Protein AF-A0A1B8C2M8-F1 (afdb_monomer_lite)

Sequence (275 aa):
MSENQMTPEQINIILQTVPLVQERAYDITTIFYQNMLSAHPELNSIFNTTSQRTEHQARALAGALCAYAANINKLDALGPMLELICHKHASLLIEPKQYSIVGKYLIEAMEQVLGEAFTPNIQAAWTTAYWQLAKIMIEKEASLYRQSEEWTTWRDFRIANTKTESSEITSFYLQPVDGKSLPSFAPGQYISVRMDVPGLGYAQARQYSLSDRPNPGQYRISVKREDGFDVKRPSMEAHPGFVSNSLYDMATVGAAAGAIVQVSHPRGDFFLPSA

pLDDT: mean 87.45, std 12.29, range [34.25, 98.56]

Structure (mmCIF, N/CA/C/O backbone):
data_AF-A0A1B8C2M8-F1
#
_entry.id   AF-A0A1B8C2M8-F1
#
loop_
_atom_site.group_PDB
_atom_site.id
_atom_site.type_symbol
_atom_site.label_atom_id
_atom_site.label_alt_id
_atom_site.label_comp_id
_atom_site.label_asym_id
_atom_site.label_entity_id
_atom_site.label_seq_id
_atom_site.pdbx_PDB_ins_code
_atom_site.Cartn_x
_atom_site.Cartn_y
_atom_site.Cartn_z
_atom_site.occupancy
_atom_site.B_iso_or_equiv
_atom_site.auth_seq_id
_atom_site.auth_comp_id
_atom_site.auth_asym_id
_atom_site.auth_atom_id
_atom_site.pdbx_PDB_model_num
ATOM 1 N N . MET A 1 1 ? -30.368 -5.351 9.337 1.00 34.25 1 MET A N 1
ATOM 2 C CA . MET A 1 1 ? -30.038 -4.108 10.060 1.00 34.25 1 MET A CA 1
ATOM 3 C C . MET A 1 1 ? -28.683 -4.316 10.720 1.00 34.25 1 MET A C 1
ATOM 5 O O . MET A 1 1 ? -28.513 -5.329 11.375 1.00 34.25 1 MET A O 1
ATOM 9 N N . SER 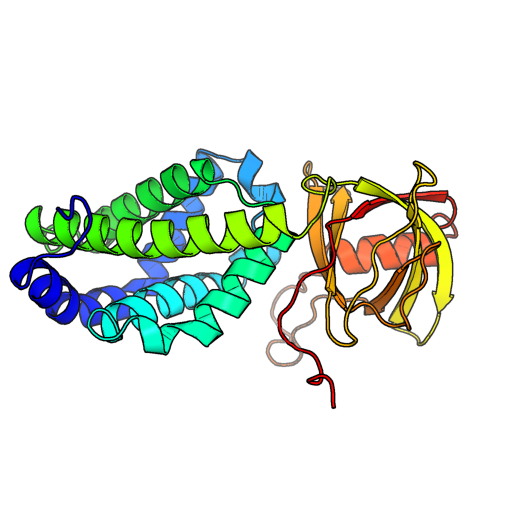A 1 2 ? -27.733 -3.438 10.388 1.00 42.19 2 SER A N 1
ATOM 10 C CA . SER A 1 2 ? -26.425 -3.148 11.010 1.00 42.19 2 SER A CA 1
ATOM 11 C C . SER A 1 2 ? -25.781 -4.149 11.995 1.00 42.19 2 SER A C 1
ATOM 13 O O . SER A 1 2 ? -25.834 -3.937 13.201 1.00 42.19 2 SER A O 1
ATOM 15 N N . GLU A 1 3 ? -25.033 -5.146 11.517 1.00 47.75 3 GLU A N 1
ATOM 16 C CA . GLU A 1 3 ? -24.084 -5.859 12.404 1.00 47.75 3 GLU A CA 1
ATOM 17 C C . GLU A 1 3 ? -22.800 -5.052 12.695 1.00 47.75 3 GLU A C 1
ATOM 19 O O . GLU A 1 3 ? -22.119 -5.327 13.673 1.00 47.75 3 GLU A O 1
ATOM 24 N N . ASN A 1 4 ? -22.499 -4.004 11.911 1.00 57.84 4 ASN A N 1
ATOM 25 C CA . ASN A 1 4 ? -21.221 -3.271 11.986 1.00 57.84 4 ASN A CA 1
ATOM 26 C C . ASN A 1 4 ? -21.367 -1.744 12.137 1.00 57.84 4 ASN A C 1
ATOM 28 O O . ASN A 1 4 ? -20.440 -1.004 11.807 1.00 57.84 4 ASN A O 1
ATOM 32 N N . GLN A 1 5 ? -22.525 -1.241 12.568 1.00 76.31 5 GLN A N 1
ATOM 33 C CA . GLN A 1 5 ? -22.657 0.189 12.859 1.00 76.31 5 GLN A CA 1
ATOM 34 C C . GLN A 1 5 ? -22.324 0.421 14.329 1.00 76.31 5 GLN A C 1
ATOM 36 O O . GLN A 1 5 ? -22.931 -0.199 15.199 1.00 76.31 5 GLN A O 1
ATOM 41 N N . MET A 1 6 ? -21.352 1.293 14.595 1.00 86.75 6 MET A N 1
ATOM 42 C CA . MET A 1 6 ? -20.980 1.630 15.966 1.00 86.75 6 MET A CA 1
ATOM 43 C C . MET A 1 6 ? -22.152 2.277 16.697 1.00 86.75 6 MET A C 1
ATOM 45 O O . MET A 1 6 ? -22.846 3.129 16.135 1.00 86.75 6 MET A O 1
ATOM 49 N N . THR A 1 7 ? -22.359 1.892 17.955 1.00 91.62 7 THR A N 1
ATOM 50 C CA . THR A 1 7 ? -23.371 2.540 18.796 1.00 91.62 7 THR A CA 1
ATOM 51 C C . THR A 1 7 ? -22.912 3.949 19.199 1.00 91.62 7 THR A C 1
ATOM 53 O O . THR A 1 7 ? -21.705 4.222 19.209 1.00 91.62 7 THR A O 1
ATOM 56 N N . PRO A 1 8 ? -23.832 4.863 19.565 1.00 91.00 8 PRO A N 1
ATOM 57 C CA . PRO A 1 8 ? -23.465 6.182 20.087 1.00 91.00 8 PRO A CA 1
ATOM 58 C C . PRO A 1 8 ? -22.496 6.111 21.276 1.00 91.00 8 PRO A C 1
ATOM 60 O O . PRO A 1 8 ? -21.575 6.921 21.381 1.00 91.00 8 PRO A O 1
ATOM 63 N N . GLU A 1 9 ? -22.654 5.108 22.140 1.00 92.88 9 GLU A N 1
ATOM 64 C CA . GLU A 1 9 ? -21.771 4.856 23.278 1.00 92.88 9 GLU A CA 1
ATOM 65 C C . GLU A 1 9 ? -20.367 4.458 22.815 1.00 92.88 9 GLU A C 1
ATOM 67 O O . GLU A 1 9 ? -19.383 5.012 23.303 1.00 92.88 9 GLU A O 1
ATOM 72 N N . GLN A 1 10 ? -20.255 3.546 21.842 1.00 92.56 10 GLN A N 1
ATOM 73 C CA . GLN A 1 10 ? -18.963 3.151 21.276 1.00 92.56 10 GLN A CA 1
ATOM 74 C C . GLN A 1 10 ? -18.269 4.323 20.574 1.00 92.56 10 GLN A C 1
ATOM 76 O O . GLN A 1 10 ? -17.063 4.499 20.729 1.00 92.56 10 GLN A O 1
ATOM 81 N N . ILE A 1 11 ? -19.017 5.150 19.839 1.00 91.25 11 ILE A N 1
ATOM 82 C CA . ILE A 1 11 ? -18.492 6.373 19.220 1.00 91.25 11 ILE A CA 1
ATOM 83 C C . ILE A 1 11 ? -17.931 7.309 20.293 1.00 91.25 11 ILE A C 1
ATOM 85 O O . ILE A 1 11 ? -16.810 7.797 20.153 1.00 91.25 11 ILE A O 1
ATOM 89 N N . ASN A 1 12 ? -18.669 7.531 21.384 1.00 92.44 12 ASN A N 1
ATOM 90 C CA . ASN A 1 12 ? -18.196 8.368 22.482 1.00 92.44 12 ASN A CA 1
ATOM 91 C C . ASN A 1 12 ? -16.924 7.797 23.134 1.00 92.44 12 ASN A C 1
ATOM 93 O O . ASN A 1 12 ? -15.985 8.547 23.392 1.00 92.44 12 ASN A O 1
ATOM 97 N N . ILE A 1 13 ? -16.856 6.475 23.335 1.00 93.88 13 ILE A N 1
ATOM 98 C CA . ILE A 1 13 ? -15.651 5.796 23.835 1.00 93.88 13 ILE A CA 1
ATOM 99 C C . ILE A 1 13 ? -14.454 6.056 22.916 1.00 93.88 13 ILE A C 1
ATOM 101 O O . ILE A 1 13 ? -13.380 6.411 23.404 1.00 93.88 13 ILE A O 1
ATOM 105 N N . ILE A 1 14 ? -14.619 5.918 21.597 1.00 91.88 14 ILE A N 1
ATOM 106 C CA . ILE A 1 14 ? -13.539 6.209 20.648 1.00 91.88 14 ILE A CA 1
ATOM 107 C C . ILE A 1 14 ? -13.092 7.663 20.790 1.00 91.88 14 ILE A C 1
ATOM 109 O O . ILE A 1 14 ? -11.917 7.914 21.037 1.00 91.88 14 ILE A O 1
ATOM 113 N N . LEU A 1 15 ? -14.018 8.621 20.717 1.00 89.94 15 LEU A N 1
ATOM 114 C CA . LEU A 1 15 ? -13.688 10.048 20.794 1.00 89.94 15 LEU A CA 1
ATOM 115 C C . LEU A 1 15 ? -12.935 10.415 22.085 1.00 89.94 15 LEU A C 1
ATOM 117 O O . LEU A 1 15 ? -12.012 11.225 22.041 1.00 89.94 15 LEU A O 1
ATOM 121 N N . GLN A 1 16 ? -13.286 9.796 23.215 1.00 91.62 16 GLN A N 1
ATOM 122 C CA . GLN A 1 16 ? -12.616 10.017 24.500 1.00 91.62 16 GLN A CA 1
ATOM 123 C C . GLN A 1 16 ? -11.242 9.339 24.605 1.00 91.62 16 GLN A C 1
ATOM 125 O O . GLN A 1 16 ? -10.388 9.810 25.353 1.00 91.62 16 GLN A O 1
ATOM 130 N N . THR A 1 17 ? -11.009 8.248 23.871 1.00 91.44 17 THR A N 1
ATOM 131 C CA . THR A 1 17 ? -9.775 7.448 23.977 1.00 91.44 17 THR A CA 1
ATOM 132 C C . THR A 1 17 ? -8.754 7.730 22.875 1.00 91.44 17 THR A C 1
ATOM 134 O O . THR A 1 17 ? -7.581 7.403 23.045 1.00 91.44 17 THR A O 1
ATOM 137 N N . VAL A 1 18 ? -9.144 8.398 21.784 1.00 88.38 18 VAL A N 1
ATOM 138 C CA . VAL A 1 18 ? -8.229 8.818 20.704 1.00 88.38 18 VAL A CA 1
ATOM 139 C C . VAL A 1 18 ? -7.009 9.594 21.204 1.00 88.38 18 VAL A C 1
ATOM 141 O O . VAL A 1 18 ? -5.913 9.226 20.786 1.00 88.38 18 VAL A O 1
ATOM 144 N N . PRO A 1 19 ? -7.125 10.606 22.090 1.00 88.25 19 PRO A N 1
ATOM 145 C CA . PRO A 1 19 ? -5.952 11.353 22.548 1.00 88.25 19 PRO A CA 1
ATOM 146 C C . PRO A 1 19 ? -4.915 10.466 23.248 1.00 88.25 19 PRO A C 1
ATOM 148 O O . PRO A 1 19 ? -3.720 10.593 22.995 1.00 88.25 19 PRO A O 1
ATOM 151 N N . LEU A 1 20 ? -5.373 9.509 24.062 1.00 89.06 20 LEU A N 1
ATOM 152 C CA . LEU A 1 20 ? -4.500 8.548 24.738 1.00 89.06 20 LEU A CA 1
ATOM 153 C C . LEU A 1 20 ? -3.809 7.613 23.731 1.00 89.06 20 LEU A C 1
ATOM 155 O O . LEU A 1 20 ? -2.609 7.362 23.827 1.00 89.06 20 LEU A O 1
ATOM 159 N N . VAL A 1 21 ? -4.549 7.117 22.734 1.00 87.56 21 VAL A N 1
ATOM 160 C CA . VAL A 1 21 ? -3.985 6.275 21.665 1.00 87.56 21 VAL A CA 1
ATOM 161 C C . VAL A 1 21 ? -2.985 7.058 20.810 1.00 87.56 21 VAL A C 1
ATOM 163 O O . VAL A 1 21 ? -1.954 6.512 20.429 1.00 87.56 21 VAL A O 1
ATOM 166 N N . GLN A 1 22 ? -3.246 8.341 20.545 1.00 84.81 22 GLN A N 1
ATOM 167 C CA . GLN A 1 22 ? -2.330 9.243 19.840 1.00 84.81 22 GLN A CA 1
ATOM 168 C C . GLN A 1 22 ? -1.022 9.441 20.601 1.00 84.81 22 GLN A C 1
ATOM 170 O O . GLN A 1 22 ? 0.048 9.344 20.004 1.00 84.81 22 GLN A O 1
ATOM 175 N N . GLU A 1 23 ? -1.099 9.689 21.909 1.00 87.62 23 GLU A N 1
ATOM 176 C CA . GLU A 1 23 ? 0.074 9.872 22.766 1.00 87.62 23 GLU A CA 1
ATOM 177 C C . GLU A 1 23 ? 0.963 8.620 22.786 1.00 87.62 23 GLU A C 1
ATOM 179 O O . GLU A 1 23 ? 2.189 8.715 22.771 1.00 87.62 23 GLU A O 1
ATOM 184 N N . ARG A 1 24 ? 0.348 7.432 22.747 1.00 89.31 24 ARG A N 1
ATOM 185 C CA . ARG A 1 24 ? 1.039 6.133 22.812 1.00 89.31 24 ARG A CA 1
ATOM 186 C C . ARG A 1 24 ? 1.234 5.455 21.453 1.00 89.31 24 ARG A C 1
ATOM 188 O O . ARG A 1 24 ? 1.683 4.313 21.384 1.00 89.31 24 ARG A O 1
ATOM 195 N N . ALA A 1 25 ? 0.939 6.158 20.363 1.00 83.12 25 ALA A N 1
ATOM 196 C CA . ALA A 1 25 ? 0.943 5.637 18.998 1.00 83.12 25 ALA A CA 1
ATOM 197 C C . ALA A 1 25 ? 2.255 4.949 18.595 1.00 83.12 25 ALA A C 1
ATOM 199 O O . ALA A 1 25 ? 2.247 3.913 17.925 1.00 83.12 25 ALA A O 1
ATOM 200 N N . TYR A 1 26 ? 3.387 5.536 18.985 1.00 83.19 26 TYR A N 1
ATOM 201 C CA . TYR A 1 26 ? 4.708 5.003 18.664 1.00 83.19 26 TYR A CA 1
ATOM 202 C C . TYR A 1 26 ? 4.949 3.641 19.329 1.00 83.19 26 TYR A C 1
ATOM 204 O O . TYR A 1 26 ? 5.341 2.689 18.654 1.00 83.19 26 TYR A O 1
ATOM 212 N N . ASP A 1 27 ? 4.638 3.521 20.620 1.00 88.75 27 ASP A N 1
ATOM 213 C CA . ASP A 1 27 ? 4.792 2.271 21.371 1.00 88.75 27 ASP A CA 1
ATOM 214 C C . ASP A 1 27 ? 3.871 1.181 20.806 1.00 88.75 27 ASP A C 1
ATOM 216 O O . ASP A 1 27 ? 4.317 0.063 20.539 1.00 88.75 27 ASP A O 1
ATOM 220 N N . ILE A 1 28 ? 2.603 1.532 20.543 1.00 89.69 28 ILE A N 1
ATOM 221 C CA . ILE A 1 28 ? 1.596 0.617 19.978 1.00 89.69 28 ILE A CA 1
ATOM 222 C C . ILE A 1 28 ? 2.082 0.066 18.644 1.00 89.69 28 ILE A C 1
ATOM 224 O O . ILE A 1 28 ? 2.089 -1.142 18.428 1.00 89.69 28 ILE A O 1
ATOM 228 N N . THR A 1 29 ? 2.506 0.945 17.736 1.00 85.75 29 THR A N 1
ATOM 229 C CA . THR A 1 29 ? 2.918 0.523 16.394 1.00 85.75 29 THR A CA 1
ATOM 230 C C . THR A 1 29 ? 4.231 -0.257 16.402 1.00 85.75 29 THR A C 1
ATOM 232 O O . THR A 1 29 ? 4.383 -1.177 15.601 1.00 85.75 29 THR A O 1
ATOM 235 N N . THR A 1 30 ? 5.139 0.038 17.335 1.00 86.31 30 THR A N 1
ATOM 236 C CA . THR A 1 30 ? 6.375 -0.731 17.532 1.00 86.31 30 THR A CA 1
ATOM 237 C C . THR A 1 30 ? 6.066 -2.173 17.939 1.00 86.31 30 THR A C 1
ATOM 239 O O . THR A 1 30 ? 6.501 -3.108 17.264 1.00 86.31 30 THR A O 1
ATOM 242 N N . ILE A 1 31 ? 5.255 -2.358 18.986 1.00 91.25 31 ILE A N 1
ATOM 243 C CA . ILE A 1 31 ? 4.848 -3.686 19.473 1.00 91.25 31 ILE A CA 1
ATOM 244 C C . ILE A 1 31 ? 4.024 -4.429 18.416 1.00 91.25 31 ILE A C 1
ATOM 246 O O . ILE A 1 31 ? 4.254 -5.613 18.173 1.00 91.25 31 ILE A O 1
ATOM 250 N N . PHE A 1 32 ? 3.114 -3.727 17.735 1.00 91.44 32 PHE A N 1
ATOM 251 C CA . PHE A 1 32 ? 2.322 -4.267 16.631 1.00 91.44 32 PHE A CA 1
ATOM 252 C C . PHE A 1 32 ? 3.203 -4.897 15.545 1.00 91.44 32 PHE A C 1
ATOM 254 O O . PHE A 1 32 ? 3.024 -6.074 15.227 1.00 91.44 32 PHE A O 1
ATOM 261 N N . TYR A 1 33 ? 4.165 -4.149 14.988 1.00 87.25 33 TYR A N 1
ATOM 262 C CA . TYR A 1 33 ? 5.028 -4.672 13.924 1.00 87.25 33 TYR A CA 1
ATOM 263 C C . TYR A 1 33 ? 5.914 -5.809 14.424 1.00 87.25 33 TYR A C 1
ATOM 265 O O . TYR A 1 33 ? 6.033 -6.822 13.733 1.00 87.25 33 T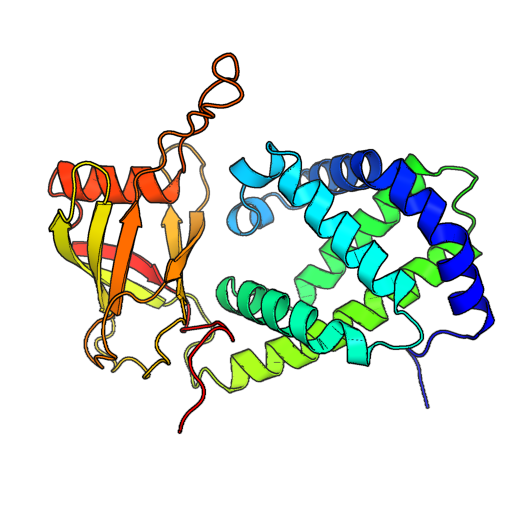YR A O 1
ATOM 273 N N . GLN A 1 34 ? 6.496 -5.667 15.619 1.00 89.12 34 GLN A N 1
ATOM 274 C CA . GLN A 1 34 ? 7.340 -6.699 16.212 1.00 89.12 34 GLN A CA 1
ATOM 275 C C . GLN A 1 34 ? 6.578 -8.020 16.353 1.00 89.12 34 GLN A C 1
ATOM 277 O O . GLN A 1 34 ? 7.048 -9.050 15.872 1.00 89.12 34 GLN A O 1
ATOM 282 N N . ASN A 1 35 ? 5.393 -8.004 16.962 1.00 93.75 35 ASN A N 1
ATOM 283 C CA . ASN A 1 35 ? 4.626 -9.221 17.214 1.00 93.75 35 ASN A CA 1
ATOM 284 C C . ASN A 1 35 ? 4.067 -9.812 15.915 1.00 93.75 35 ASN A C 1
ATOM 286 O O . ASN A 1 35 ? 4.194 -11.015 15.682 1.00 93.75 35 ASN A O 1
ATOM 290 N N . MET A 1 36 ? 3.505 -8.966 15.043 1.00 93.81 36 MET A N 1
ATOM 291 C CA . MET A 1 36 ? 2.903 -9.408 13.787 1.00 93.81 36 MET A CA 1
ATOM 292 C C . MET A 1 36 ? 3.936 -10.057 12.869 1.00 93.81 36 MET A C 1
ATOM 294 O O . MET A 1 36 ? 3.698 -11.153 12.383 1.00 93.81 36 MET A O 1
ATOM 298 N N . LEU A 1 37 ? 5.086 -9.422 12.634 1.00 90.12 37 LEU A N 1
ATOM 299 C CA . LEU A 1 37 ? 6.091 -9.936 11.694 1.00 90.12 37 LEU A CA 1
ATOM 300 C C . LEU A 1 37 ? 6.895 -11.105 12.263 1.00 90.12 37 LEU A C 1
ATOM 302 O O . LEU A 1 37 ? 7.411 -11.912 11.494 1.00 90.12 37 LEU A O 1
ATOM 306 N N . SER A 1 38 ? 6.976 -11.219 13.592 1.00 91.88 38 SER A N 1
ATOM 307 C CA . SER A 1 38 ? 7.551 -12.403 14.241 1.00 91.88 38 SER A CA 1
ATOM 308 C C . SER A 1 38 ? 6.643 -13.623 14.083 1.00 91.88 38 SER A C 1
ATOM 310 O O . SER A 1 38 ? 7.132 -14.728 13.869 1.00 91.88 38 SER A O 1
ATOM 312 N N . ALA A 1 39 ? 5.324 -13.429 14.171 1.00 95.44 39 ALA A N 1
ATOM 313 C CA . ALA A 1 39 ? 4.346 -14.502 13.999 1.00 95.44 39 ALA A CA 1
ATOM 314 C C . ALA A 1 39 ? 4.019 -14.807 12.527 1.00 95.44 39 ALA A C 1
ATOM 316 O O . ALA A 1 39 ? 3.705 -15.948 12.197 1.00 95.44 39 ALA A O 1
ATOM 317 N N . HIS A 1 40 ? 4.103 -13.796 11.662 1.00 93.25 40 HIS A N 1
ATOM 318 C CA . HIS A 1 40 ? 3.783 -13.849 10.236 1.00 93.25 40 HIS A CA 1
ATOM 319 C C . HIS A 1 40 ? 4.953 -13.327 9.385 1.00 93.25 40 HIS A C 1
ATOM 321 O O . HIS A 1 40 ? 4.855 -12.258 8.763 1.00 93.25 40 HIS A O 1
ATOM 327 N N . PRO A 1 41 ? 6.091 -14.046 9.352 1.00 89.62 41 PRO A N 1
ATOM 328 C CA . PRO A 1 41 ? 7.278 -13.612 8.622 1.00 89.62 41 PRO A CA 1
ATOM 329 C C . PRO A 1 41 ? 7.047 -13.481 7.110 1.00 89.62 41 PRO A C 1
ATOM 331 O O . PRO A 1 41 ? 7.760 -12.721 6.452 1.00 89.62 41 PRO A O 1
ATOM 334 N N . GLU A 1 42 ? 6.036 -14.146 6.546 1.00 88.81 42 GLU A N 1
ATOM 335 C CA . GLU A 1 42 ? 5.624 -14.007 5.146 1.00 88.81 42 GLU A CA 1
ATOM 336 C C . GLU A 1 42 ? 5.219 -12.568 4.779 1.00 88.81 42 GLU A C 1
ATOM 338 O O . GLU A 1 42 ? 5.403 -12.132 3.636 1.00 88.81 42 GLU A O 1
ATOM 343 N N . LEU A 1 43 ? 4.731 -11.793 5.756 1.00 89.25 43 LEU A N 1
ATOM 344 C CA . LEU A 1 43 ? 4.312 -10.407 5.561 1.00 89.25 43 LEU A CA 1
ATOM 345 C C . LEU A 1 43 ? 5.496 -9.448 5.365 1.00 89.25 43 LEU A C 1
ATOM 347 O O . LEU A 1 43 ? 5.292 -8.342 4.862 1.00 89.25 43 LEU A O 1
ATOM 351 N N . ASN A 1 44 ? 6.738 -9.867 5.646 1.00 84.56 44 ASN A N 1
ATOM 352 C CA . ASN A 1 44 ? 7.935 -9.079 5.313 1.00 84.56 44 ASN A CA 1
ATOM 353 C C . ASN A 1 44 ? 8.049 -8.787 3.812 1.00 84.56 44 ASN A C 1
ATOM 355 O O . ASN A 1 44 ? 8.673 -7.805 3.422 1.00 84.56 44 ASN A O 1
ATOM 359 N N . SER A 1 45 ? 7.420 -9.602 2.960 1.00 84.69 45 SER A N 1
ATOM 360 C CA . SER A 1 45 ? 7.386 -9.361 1.514 1.00 84.69 45 SER A CA 1
ATOM 361 C C . SER A 1 45 ? 6.448 -8.223 1.084 1.00 84.69 45 SER A C 1
ATOM 363 O O . SER A 1 45 ? 6.579 -7.689 -0.019 1.00 84.69 45 SER A O 1
ATOM 365 N N . ILE A 1 46 ? 5.522 -7.834 1.964 1.00 84.19 46 ILE A N 1
ATOM 366 C CA . ILE A 1 46 ? 4.510 -6.795 1.741 1.00 84.19 46 ILE A CA 1
ATOM 367 C C . ILE A 1 46 ? 4.901 -5.516 2.479 1.00 84.19 46 ILE A C 1
ATOM 369 O O . ILE A 1 46 ? 4.862 -4.421 1.913 1.00 84.19 46 ILE A O 1
ATOM 373 N N . PHE A 1 47 ? 5.301 -5.645 3.745 1.00 79.00 47 PHE A N 1
ATOM 374 C CA . PHE A 1 47 ? 5.754 -4.515 4.539 1.00 79.00 47 PHE A CA 1
ATOM 375 C C . PHE A 1 47 ? 7.210 -4.184 4.210 1.00 79.00 47 PHE A C 1
ATOM 377 O O . PHE A 1 47 ? 8.100 -5.022 4.289 1.00 79.00 47 PHE A O 1
ATOM 384 N N . ASN A 1 48 ? 7.467 -2.924 3.868 1.00 69.56 48 ASN A N 1
ATOM 385 C CA . ASN A 1 48 ? 8.813 -2.451 3.577 1.00 69.56 48 ASN A CA 1
ATOM 386 C C . ASN A 1 48 ? 9.665 -2.416 4.861 1.00 69.56 48 ASN A C 1
ATOM 388 O O . ASN A 1 48 ? 9.443 -1.576 5.732 1.00 69.56 48 ASN A O 1
ATOM 392 N N . THR A 1 49 ? 10.685 -3.269 4.944 1.00 62.81 49 THR A N 1
ATOM 393 C CA . THR A 1 49 ? 11.610 -3.339 6.088 1.00 62.81 49 THR A CA 1
ATOM 394 C C . THR A 1 49 ? 12.426 -2.065 6.308 1.00 62.81 49 THR A C 1
ATOM 396 O O . THR A 1 49 ? 12.707 -1.710 7.451 1.00 62.81 49 THR A O 1
ATOM 399 N N . THR A 1 50 ? 12.745 -1.306 5.256 1.00 56.91 50 THR A N 1
ATOM 400 C CA . THR A 1 50 ? 13.379 0.018 5.383 1.00 56.91 50 THR A CA 1
ATOM 401 C C . THR A 1 50 ? 12.420 1.022 6.030 1.00 56.91 50 THR A C 1
ATOM 403 O O . THR A 1 50 ? 12.822 1.808 6.884 1.00 56.91 50 THR A O 1
ATOM 406 N N . SER A 1 51 ? 11.131 0.963 5.674 1.00 53.47 51 SER A N 1
ATOM 407 C CA . SER A 1 51 ? 10.103 1.857 6.221 1.00 53.47 51 SER A CA 1
ATOM 408 C C . SER A 1 51 ? 9.710 1.540 7.662 1.00 53.47 51 SER A C 1
ATOM 410 O O . SER A 1 51 ? 9.236 2.443 8.339 1.00 53.47 51 SER A O 1
ATOM 412 N N . GLN A 1 52 ? 9.921 0.311 8.139 1.00 52.47 52 GLN A N 1
ATOM 413 C CA . GLN A 1 52 ? 9.719 -0.062 9.546 1.00 52.47 52 GLN A CA 1
ATOM 414 C C . GLN A 1 52 ? 10.803 0.518 10.462 1.00 52.47 52 GLN A C 1
ATOM 416 O O . GLN A 1 52 ? 10.527 0.862 11.605 1.00 52.47 52 GLN A O 1
ATOM 421 N N . ARG A 1 53 ? 12.037 0.645 9.955 1.00 53.44 53 ARG A N 1
ATOM 422 C CA . ARG A 1 53 ? 13.175 1.205 10.708 1.00 53.44 53 ARG A CA 1
ATOM 423 C C . ARG A 1 53 ? 13.165 2.731 10.711 1.00 53.44 53 ARG A C 1
ATOM 425 O O . ARG A 1 53 ? 13.687 3.353 11.628 1.00 53.44 53 ARG A O 1
ATOM 432 N N . THR A 1 54 ? 12.533 3.343 9.712 1.00 53.19 54 THR A N 1
ATOM 433 C CA . THR A 1 54 ? 12.176 4.760 9.762 1.00 53.19 54 THR A CA 1
ATOM 434 C C . THR A 1 54 ? 10.867 4.933 10.530 1.00 53.19 54 THR A C 1
ATOM 436 O O . THR A 1 54 ? 9.856 4.352 10.160 1.00 53.19 54 THR A O 1
ATOM 439 N N . GLU A 1 55 ? 10.821 5.816 11.524 1.00 56.53 55 GLU A N 1
ATOM 440 C CA . GLU A 1 55 ? 9.615 6.160 12.314 1.00 56.53 55 GLU A CA 1
ATOM 441 C C . GLU A 1 55 ? 8.372 6.554 11.472 1.00 56.53 55 GLU A C 1
ATOM 443 O O . GLU A 1 55 ? 7.264 6.699 11.986 1.00 56.53 55 GLU A O 1
ATOM 448 N N . HIS A 1 56 ? 8.544 6.750 10.163 1.00 59.41 56 HIS A N 1
ATOM 449 C CA . HIS A 1 56 ? 7.540 7.196 9.210 1.00 59.41 56 HIS A CA 1
ATOM 450 C C . HIS A 1 56 ? 6.348 6.235 9.059 1.00 59.41 56 HIS A C 1
ATOM 452 O O . HIS A 1 56 ? 5.212 6.698 8.969 1.00 59.41 56 HIS A O 1
ATOM 458 N N . GLN A 1 57 ? 6.553 4.911 9.022 1.00 60.47 57 GLN A N 1
ATOM 459 C CA . GLN A 1 57 ? 5.437 3.973 8.812 1.00 60.47 57 GLN A CA 1
ATOM 460 C C . GLN A 1 57 ? 4.610 3.741 10.084 1.00 60.47 57 GLN A C 1
ATOM 462 O O . GLN A 1 57 ? 3.382 3.685 10.012 1.00 60.47 57 GLN A O 1
ATOM 467 N N . ALA A 1 58 ? 5.276 3.677 11.239 1.00 62.09 58 ALA A N 1
ATOM 468 C CA . ALA A 1 58 ? 4.644 3.704 12.557 1.00 62.09 58 ALA A CA 1
ATOM 469 C C . ALA A 1 58 ? 3.729 4.935 12.700 1.00 62.09 58 ALA A C 1
ATOM 471 O O . ALA A 1 58 ? 2.537 4.813 12.985 1.00 62.09 58 ALA A O 1
ATOM 472 N N . ARG A 1 59 ? 4.245 6.123 12.357 1.00 64.31 59 ARG A N 1
ATOM 473 C CA . ARG A 1 59 ? 3.456 7.364 12.348 1.00 64.31 59 ARG A CA 1
ATOM 474 C C . ARG A 1 59 ? 2.318 7.357 11.330 1.00 64.31 59 ARG A C 1
ATOM 476 O O . ARG A 1 59 ? 1.262 7.901 11.628 1.00 64.31 59 ARG A O 1
ATOM 483 N N . ALA A 1 60 ? 2.494 6.747 10.157 1.00 67.56 60 ALA A N 1
ATOM 484 C CA . ALA A 1 60 ? 1.450 6.692 9.134 1.00 67.56 60 ALA A CA 1
ATOM 485 C C . ALA A 1 60 ? 0.249 5.830 9.559 1.00 67.56 60 ALA A C 1
ATOM 487 O O . ALA A 1 60 ? -0.890 6.261 9.395 1.00 67.56 60 ALA A O 1
ATOM 488 N N . LEU A 1 61 ? 0.489 4.644 10.136 1.00 69.06 61 LEU A N 1
ATOM 489 C CA . LEU A 1 61 ? -0.589 3.778 10.631 1.00 69.06 61 LEU A CA 1
ATOM 490 C C . LEU A 1 61 ? -1.338 4.439 11.793 1.00 69.06 61 LEU A C 1
ATOM 492 O O . LEU A 1 61 ? -2.565 4.513 11.773 1.00 69.06 61 LEU A O 1
ATOM 496 N N . ALA A 1 62 ? -0.600 4.975 12.769 1.00 66.00 62 ALA A N 1
ATOM 497 C CA . ALA A 1 62 ? -1.198 5.716 13.870 1.00 66.00 62 ALA A CA 1
ATOM 498 C C . ALA A 1 62 ? -1.984 6.936 13.374 1.00 66.00 62 ALA A C 1
ATOM 500 O O . ALA A 1 62 ? -3.128 7.135 13.771 1.00 66.00 62 ALA A O 1
ATOM 501 N N . GLY A 1 63 ? -1.410 7.711 12.452 1.00 70.75 63 GLY A N 1
ATOM 502 C CA . GLY A 1 63 ? -2.063 8.858 11.830 1.00 70.75 63 GLY A CA 1
ATOM 503 C C . GLY A 1 63 ? -3.368 8.481 11.131 1.00 70.75 63 GLY A C 1
ATOM 504 O O . GLY A 1 63 ? -4.362 9.171 11.324 1.00 70.75 63 GLY A O 1
ATOM 505 N N . ALA A 1 64 ? -3.402 7.367 10.394 1.00 74.00 64 ALA A N 1
ATOM 506 C CA . ALA A 1 64 ? -4.609 6.881 9.727 1.00 74.00 64 ALA A CA 1
ATOM 507 C C . ALA A 1 64 ? -5.697 6.445 10.723 1.00 74.00 64 ALA A C 1
ATOM 509 O O . ALA A 1 64 ? -6.853 6.837 10.568 1.00 74.00 64 ALA A O 1
ATOM 510 N N . LEU A 1 65 ? -5.335 5.696 11.773 1.00 70.38 65 LEU A N 1
ATOM 511 C CA . LEU A 1 65 ? -6.271 5.296 12.834 1.00 70.38 65 LEU A CA 1
ATOM 512 C C . LEU A 1 65 ? -6.845 6.512 13.563 1.00 70.38 65 LEU A C 1
ATOM 514 O O . LEU A 1 65 ? -8.043 6.578 13.827 1.00 70.38 65 LEU A O 1
ATOM 518 N N . CYS A 1 66 ? -6.005 7.505 13.840 1.00 71.00 66 CYS A N 1
ATOM 519 C CA . CYS A 1 66 ? -6.422 8.719 14.526 1.00 71.00 66 CYS A CA 1
ATOM 520 C C . CYS A 1 66 ? -7.260 9.631 13.629 1.00 71.00 66 CYS A C 1
ATOM 522 O O . CYS A 1 66 ? -8.250 10.191 14.090 1.00 71.00 66 CYS A O 1
ATOM 524 N N . ALA A 1 67 ? -6.911 9.753 12.345 1.00 77.06 67 ALA A N 1
ATOM 525 C CA . ALA A 1 67 ? -7.709 10.480 11.364 1.00 77.06 67 ALA A CA 1
ATOM 526 C C . ALA A 1 67 ? -9.084 9.830 11.187 1.00 77.06 67 ALA A C 1
ATOM 528 O O . ALA A 1 67 ? -10.091 10.536 11.168 1.00 77.06 67 ALA A O 1
ATOM 529 N N . TYR A 1 68 ? -9.139 8.496 11.122 1.00 77.75 68 TYR A N 1
ATOM 530 C CA . TYR A 1 68 ? -10.394 7.754 11.100 1.00 77.75 68 TYR A CA 1
ATOM 531 C C . TYR A 1 68 ? -11.230 8.045 12.344 1.00 77.75 68 TYR A C 1
ATOM 533 O O . TYR A 1 68 ? -12.377 8.473 12.243 1.00 77.75 68 TYR A O 1
ATOM 541 N N . ALA A 1 69 ? -10.634 7.880 13.520 1.00 74.62 69 ALA A N 1
ATOM 542 C CA . ALA A 1 69 ? -11.334 8.028 14.781 1.00 74.62 69 ALA A CA 1
ATOM 543 C C . ALA A 1 69 ? -11.813 9.474 15.032 1.00 74.62 69 ALA A C 1
ATOM 545 O O . ALA A 1 69 ? -12.924 9.679 15.517 1.00 74.62 69 ALA A O 1
ATOM 546 N N . ALA A 1 70 ? -11.045 10.483 14.607 1.00 73.19 70 ALA A N 1
ATOM 547 C CA . ALA A 1 70 ? -11.458 11.888 14.638 1.00 73.19 70 ALA A CA 1
ATOM 548 C C . ALA A 1 70 ? -12.621 12.202 13.673 1.00 73.19 70 ALA A C 1
ATOM 550 O O . ALA A 1 70 ? -13.370 13.152 13.898 1.00 73.19 70 ALA A O 1
ATOM 551 N N . ASN A 1 71 ? -12.796 11.403 12.616 1.00 81.88 71 ASN A N 1
ATOM 552 C CA . ASN A 1 71 ? -13.849 11.562 11.611 1.00 81.88 71 ASN A CA 1
ATOM 553 C C . ASN A 1 71 ? -14.906 10.452 11.677 1.00 81.88 71 ASN A C 1
ATOM 555 O O . ASN A 1 71 ? -15.658 10.269 10.723 1.00 81.88 71 ASN A O 1
ATOM 559 N N . ILE A 1 72 ? -15.021 9.734 12.798 1.00 79.62 72 ILE A N 1
ATOM 560 C CA . ILE A 1 72 ? -15.906 8.564 12.922 1.00 79.62 72 ILE A CA 1
ATOM 561 C C . ILE A 1 72 ? -17.392 8.885 12.674 1.00 79.62 72 ILE A C 1
ATOM 563 O O . ILE A 1 72 ? -18.156 8.030 12.240 1.00 79.62 72 ILE A O 1
ATOM 567 N N . ASN A 1 73 ? -17.785 10.148 12.876 1.00 77.88 73 ASN A N 1
ATOM 568 C CA . ASN A 1 73 ? -19.128 10.669 12.592 1.00 77.88 73 ASN A CA 1
ATOM 569 C C . ASN A 1 73 ? -19.305 11.211 11.160 1.00 77.88 73 ASN A C 1
ATOM 571 O O . ASN A 1 73 ? -20.407 11.606 10.786 1.00 77.88 73 ASN A O 1
ATOM 575 N N . LYS A 1 74 ? -18.225 11.307 10.377 1.00 80.62 74 LYS A N 1
ATOM 576 C CA . LYS A 1 74 ? -18.178 11.904 9.032 1.00 80.62 74 LYS A CA 1
ATOM 577 C C . LYS A 1 74 ? -17.210 11.128 8.137 1.00 80.62 74 LYS A C 1
ATOM 579 O O . LYS A 1 74 ? -16.236 11.683 7.632 1.00 80.62 74 LYS A O 1
ATOM 584 N N . LEU A 1 75 ? -17.484 9.839 7.941 1.00 76.00 75 LEU A N 1
ATOM 585 C CA . LEU A 1 75 ? -16.606 8.955 7.167 1.00 76.00 75 LEU A CA 1
ATOM 586 C C . LEU A 1 75 ? -16.403 9.420 5.717 1.00 76.00 75 LEU A C 1
ATOM 588 O O . LEU A 1 75 ? -15.329 9.198 5.165 1.00 76.00 75 LEU A O 1
ATOM 592 N N . ASP A 1 76 ? -17.361 10.148 5.137 1.00 76.56 76 ASP A N 1
ATOM 593 C CA . ASP A 1 76 ? -17.237 10.736 3.794 1.00 76.56 76 ASP A CA 1
ATOM 594 C C . ASP A 1 76 ? -16.023 11.673 3.663 1.00 76.56 76 ASP A C 1
ATOM 596 O O . ASP A 1 76 ? -15.406 11.755 2.601 1.00 76.56 76 ASP A O 1
ATOM 600 N N . ALA A 1 77 ? -15.617 12.337 4.754 1.00 80.62 77 ALA A N 1
ATOM 601 C CA . ALA A 1 77 ? -14.444 13.213 4.769 1.00 80.62 77 ALA A CA 1
ATOM 602 C C . ALA A 1 77 ? -13.122 12.449 4.572 1.00 80.62 77 ALA A C 1
ATOM 604 O O . ALA A 1 77 ? -12.110 13.046 4.208 1.00 80.62 77 ALA A O 1
ATOM 605 N N . LEU A 1 78 ? -13.122 11.130 4.787 1.00 79.31 78 LEU A N 1
ATOM 606 C CA . LEU A 1 78 ? -11.954 10.272 4.601 1.00 79.31 78 LEU A CA 1
ATOM 607 C C . LEU A 1 78 ? -11.786 9.805 3.153 1.00 79.31 78 LEU A C 1
ATOM 609 O O . LEU A 1 78 ? -10.759 9.204 2.847 1.00 79.31 78 LEU A O 1
ATOM 613 N N . GLY A 1 79 ? -12.748 10.088 2.266 1.00 84.44 79 GLY A N 1
ATOM 614 C CA . GLY A 1 79 ? -12.776 9.600 0.884 1.00 84.44 79 GLY A CA 1
ATOM 615 C C . GLY A 1 79 ? -11.426 9.688 0.159 1.00 84.44 79 GLY A C 1
ATOM 616 O O . GLY A 1 79 ? -10.906 8.645 -0.229 1.00 84.44 79 GLY A O 1
ATOM 617 N N . PRO A 1 80 ? -10.794 10.875 0.046 1.00 86.19 80 PRO A N 1
ATOM 618 C CA . PRO A 1 80 ? -9.506 11.016 -0.642 1.00 86.19 80 PRO A CA 1
ATOM 619 C C . PRO A 1 80 ? -8.361 10.216 -0.002 1.00 86.19 80 PRO A C 1
ATOM 621 O O . PRO A 1 80 ? -7.523 9.649 -0.697 1.00 86.19 80 PRO A O 1
ATOM 624 N N . MET A 1 81 ? -8.324 10.135 1.332 1.00 84.50 81 MET A N 1
ATOM 625 C CA . MET A 1 81 ? -7.313 9.347 2.043 1.00 84.50 81 MET A CA 1
ATOM 626 C C . MET A 1 81 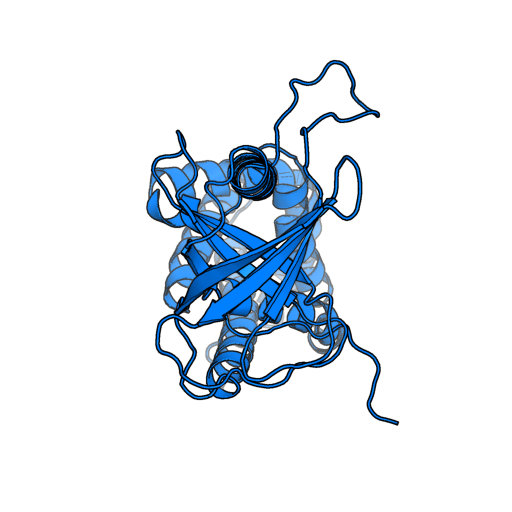? -7.513 7.849 1.788 1.00 84.50 81 MET A C 1
ATOM 628 O O . MET A 1 81 ? -6.549 7.130 1.529 1.00 84.50 81 MET A O 1
ATOM 632 N N . LEU A 1 82 ? -8.760 7.377 1.862 1.00 87.81 82 LEU A N 1
ATOM 633 C CA . LEU A 1 82 ? -9.098 5.979 1.611 1.00 87.81 82 LEU A CA 1
ATOM 634 C C . LEU A 1 82 ? -8.813 5.593 0.164 1.00 87.81 82 LEU A C 1
ATOM 636 O O . LEU A 1 82 ? -8.301 4.501 -0.060 1.00 87.81 82 LEU A O 1
ATOM 640 N N . GLU A 1 83 ? -9.076 6.484 -0.793 1.00 91.00 83 GLU A N 1
ATOM 641 C CA . GLU A 1 83 ? -8.747 6.276 -2.202 1.00 91.00 83 GLU A CA 1
ATOM 642 C C . GLU A 1 83 ? -7.247 5.996 -2.364 1.00 91.00 83 GLU A C 1
ATOM 644 O O . GLU A 1 83 ? -6.864 4.916 -2.823 1.00 91.00 83 GLU A O 1
ATOM 649 N N . LEU A 1 84 ? -6.399 6.899 -1.863 1.00 90.38 84 LEU A N 1
ATOM 650 C CA . LEU A 1 84 ? -4.945 6.763 -1.918 1.00 90.38 84 LEU A CA 1
ATOM 651 C C . LEU A 1 84 ? -4.454 5.443 -1.298 1.00 90.38 84 LEU A C 1
ATOM 653 O O . LEU A 1 84 ? -3.621 4.743 -1.885 1.00 90.38 84 LEU A O 1
ATOM 657 N N . ILE A 1 85 ? -4.963 5.090 -0.111 1.00 90.56 85 ILE A N 1
ATOM 658 C CA . ILE A 1 85 ? -4.547 3.870 0.592 1.00 90.56 85 ILE A CA 1
ATOM 659 C C . ILE A 1 85 ? -5.023 2.621 -0.161 1.00 90.56 85 ILE A C 1
ATOM 661 O O . ILE A 1 85 ? -4.221 1.712 -0.376 1.00 90.56 85 ILE A O 1
ATOM 665 N N . CYS A 1 86 ? -6.278 2.582 -0.614 1.00 95.12 86 CYS A N 1
ATOM 666 C CA . CYS A 1 86 ? -6.838 1.424 -1.316 1.00 95.12 86 CYS A CA 1
ATOM 667 C C . CYS A 1 86 ? -6.137 1.182 -2.660 1.00 95.12 86 CYS A C 1
ATOM 669 O O . CYS A 1 86 ? -5.877 0.033 -3.010 1.00 95.12 86 CYS A O 1
ATOM 671 N N . HIS A 1 87 ? -5.755 2.232 -3.400 1.00 96.56 87 HIS A N 1
ATOM 672 C CA . HIS A 1 87 ? -4.926 2.074 -4.608 1.00 96.56 87 HIS A CA 1
ATOM 673 C C . HIS A 1 87 ? -3.563 1.469 -4.283 1.00 96.56 87 HIS A C 1
ATOM 675 O O . HIS A 1 87 ? -3.106 0.563 -4.986 1.00 96.56 87 HIS A O 1
ATOM 681 N N . LYS A 1 88 ? -2.935 1.907 -3.187 1.00 93.94 88 LYS A N 1
ATOM 682 C CA . LYS A 1 88 ? -1.659 1.344 -2.741 1.00 93.94 88 LYS A CA 1
ATOM 683 C C . LYS A 1 88 ? -1.805 -0.119 -2.318 1.00 93.94 88 LYS A C 1
ATOM 685 O O . LYS A 1 88 ? -0.997 -0.940 -2.747 1.00 93.94 88 LYS A O 1
ATOM 690 N N . HIS A 1 89 ? -2.828 -0.464 -1.543 1.00 95.81 89 HIS A N 1
ATOM 691 C CA . HIS A 1 89 ? -3.134 -1.844 -1.158 1.00 95.81 89 HIS A CA 1
ATOM 692 C C . HIS A 1 89 ? -3.396 -2.726 -2.380 1.00 95.81 89 HIS A C 1
ATOM 694 O O . HIS A 1 89 ? -2.770 -3.774 -2.534 1.00 95.81 89 HIS A O 1
ATOM 700 N N . ALA A 1 90 ? -4.221 -2.257 -3.316 1.00 96.81 90 ALA A N 1
ATOM 701 C CA . ALA A 1 90 ? -4.497 -2.978 -4.549 1.00 96.81 90 ALA A CA 1
ATOM 702 C C . ALA A 1 90 ? -3.243 -3.150 -5.427 1.00 96.81 90 ALA A C 1
ATOM 704 O O . ALA A 1 90 ? -3.135 -4.147 -6.135 1.00 96.81 90 ALA A O 1
ATOM 705 N N . SER A 1 91 ? -2.277 -2.221 -5.377 1.00 96.38 91 SER A N 1
ATOM 706 C CA . SER A 1 91 ? -0.976 -2.362 -6.059 1.00 96.38 91 SER A CA 1
ATOM 707 C C . SER A 1 91 ? -0.049 -3.395 -5.406 1.00 96.38 91 SER A C 1
ATOM 709 O O . SER A 1 91 ? 0.913 -3.836 -6.027 1.00 96.38 91 SER A O 1
ATOM 711 N N . LEU A 1 92 ? -0.305 -3.755 -4.147 1.00 95.38 92 LEU A N 1
ATOM 712 C CA . LEU A 1 92 ? 0.444 -4.753 -3.376 1.00 95.38 92 LEU A CA 1
ATOM 713 C C . LEU A 1 92 ? -0.305 -6.086 -3.264 1.00 95.38 92 LEU A C 1
ATOM 715 O O . LEU A 1 92 ? 0.213 -7.015 -2.649 1.00 95.38 92 LEU A O 1
ATOM 719 N N . LEU A 1 93 ? -1.489 -6.178 -3.881 1.00 95.50 93 LEU A N 1
ATOM 720 C CA . LEU A 1 93 ? -2.358 -7.354 -3.874 1.00 95.50 93 LEU A CA 1
ATOM 721 C C . LEU A 1 93 ? -2.757 -7.783 -2.455 1.00 95.50 93 LEU A C 1
ATOM 723 O O . LEU A 1 93 ? -2.742 -8.968 -2.128 1.00 95.50 93 LEU A O 1
ATOM 727 N N . ILE A 1 94 ? -3.094 -6.804 -1.609 1.00 95.31 94 ILE A N 1
ATOM 728 C CA . ILE A 1 94 ? -3.607 -7.061 -0.260 1.00 95.31 94 ILE A CA 1
ATOM 729 C C . ILE A 1 94 ? -4.924 -7.842 -0.333 1.00 95.31 94 ILE A C 1
ATOM 731 O O . ILE A 1 94 ? -5.827 -7.510 -1.104 1.00 95.31 94 ILE A O 1
ATOM 735 N N . GLU A 1 95 ? -5.031 -8.880 0.489 1.00 94.19 95 GLU A N 1
ATOM 736 C CA . GLU A 1 95 ? -6.176 -9.782 0.551 1.00 94.19 95 GLU A CA 1
ATOM 737 C C . GLU A 1 95 ? -7.021 -9.530 1.813 1.00 94.19 95 GLU A C 1
ATOM 739 O O . GLU A 1 95 ? -6.467 -9.262 2.883 1.00 94.19 95 GLU A O 1
ATOM 744 N N . PRO A 1 96 ? -8.351 -9.752 1.770 1.00 95.50 96 PRO A N 1
ATOM 745 C CA . PRO A 1 96 ? -9.226 -9.563 2.933 1.00 95.50 96 PRO A CA 1
ATOM 746 C C . PRO A 1 96 ? -8.783 -10.328 4.190 1.00 95.50 96 PRO A C 1
ATOM 748 O O . PRO A 1 96 ? -8.908 -9.831 5.307 1.00 95.50 96 PRO A O 1
ATOM 751 N N . LYS A 1 97 ? -8.200 -11.524 4.029 1.00 95.25 97 LYS A N 1
ATOM 752 C CA . LYS A 1 97 ? -7.697 -12.338 5.150 1.00 95.25 97 LYS A CA 1
ATOM 753 C C . LYS A 1 97 ? -6.582 -11.646 5.947 1.00 95.25 97 LYS A C 1
ATOM 755 O O . LYS A 1 97 ? -6.455 -11.878 7.146 1.00 95.25 97 LYS A O 1
ATOM 760 N N . GLN A 1 98 ? -5.807 -10.763 5.314 1.00 95.12 98 GLN A N 1
ATOM 761 C CA . GLN A 1 98 ? -4.701 -10.052 5.959 1.00 95.12 98 GLN A CA 1
ATOM 762 C C . GLN A 1 98 ? -5.194 -8.976 6.935 1.00 95.12 98 GLN A C 1
ATOM 764 O O . GLN A 1 98 ? -4.522 -8.718 7.931 1.00 95.12 98 GLN A O 1
ATOM 769 N N . TYR A 1 99 ? -6.397 -8.425 6.735 1.00 94.81 99 TYR A N 1
ATOM 770 C CA . TYR A 1 99 ? -7.032 -7.538 7.716 1.00 94.81 99 TYR A CA 1
ATOM 771 C C . TYR A 1 99 ? -7.289 -8.250 9.047 1.00 94.81 99 TYR A C 1
ATOM 773 O O . TYR A 1 99 ? -7.105 -7.672 10.110 1.00 94.81 99 TYR A O 1
ATOM 781 N N . SER A 1 100 ? -7.626 -9.541 9.026 1.00 95.75 100 SER A N 1
ATOM 782 C CA . SER A 1 100 ? -7.813 -10.291 10.278 1.00 95.75 100 SER A CA 1
ATOM 783 C C . SER A 1 100 ? -6.511 -10.382 11.082 1.00 95.75 100 SER A C 1
ATOM 785 O O . SER A 1 100 ? -6.525 -10.233 12.302 1.00 95.75 100 SER A O 1
ATOM 787 N N . ILE A 1 101 ? -5.379 -10.571 10.393 1.00 96.00 101 ILE A N 1
ATOM 788 C CA . ILE A 1 101 ? -4.049 -10.606 11.014 1.00 96.00 101 ILE A CA 1
ATOM 789 C C . ILE A 1 101 ? -3.713 -9.227 11.588 1.00 96.00 101 ILE A C 1
ATOM 791 O O . ILE A 1 101 ? -3.418 -9.109 12.775 1.00 96.00 101 ILE A O 1
ATOM 795 N N . VAL A 1 102 ? -3.812 -8.176 10.769 1.00 93.25 102 VAL A N 1
ATOM 796 C CA . VAL A 1 102 ? -3.495 -6.802 11.188 1.00 93.25 102 VAL A CA 1
ATOM 797 C C . VAL A 1 102 ? -4.359 -6.373 12.375 1.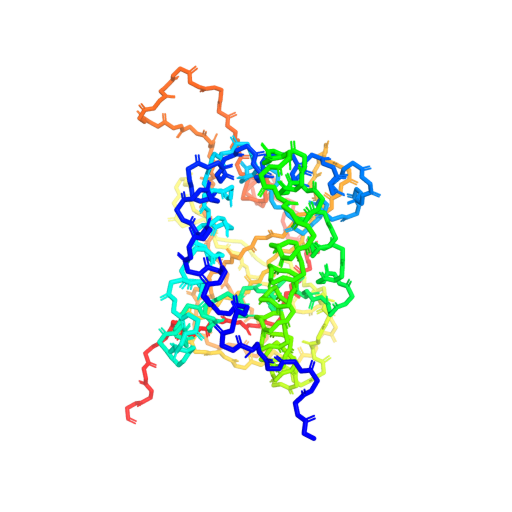00 93.25 102 VAL A C 1
ATOM 799 O O . VAL A 1 102 ? -3.825 -5.862 13.355 1.00 93.25 102 VAL A O 1
ATOM 802 N N . GLY A 1 103 ? -5.672 -6.608 12.316 1.00 93.75 103 GLY A N 1
ATOM 803 C CA . GLY A 1 103 ? -6.606 -6.258 13.384 1.00 93.75 103 GLY A CA 1
ATOM 804 C C . GLY A 1 103 ? -6.269 -6.939 14.705 1.00 93.75 103 GLY A C 1
ATOM 805 O O . GLY A 1 103 ? -6.210 -6.267 15.731 1.00 93.75 103 GLY A O 1
ATOM 806 N N . LYS A 1 104 ? -5.971 -8.245 14.678 1.00 96.50 104 LYS A N 1
ATOM 807 C CA . LYS A 1 104 ? -5.555 -8.998 15.869 1.00 96.50 104 LYS A CA 1
ATOM 808 C C . LYS A 1 104 ? -4.342 -8.351 16.542 1.00 96.50 104 LYS A C 1
ATOM 810 O O . LYS A 1 104 ? -4.429 -7.942 17.696 1.00 96.50 104 LYS A O 1
ATOM 815 N N . TYR A 1 105 ? -3.232 -8.225 15.813 1.00 96.00 105 TYR A N 1
ATOM 816 C CA . TYR A 1 105 ? -1.981 -7.735 16.395 1.00 96.00 105 TYR A CA 1
ATOM 817 C C . TYR A 1 105 ? -2.049 -6.259 16.789 1.00 96.00 105 TYR A C 1
ATOM 819 O O . TYR A 1 105 ? -1.351 -5.844 17.710 1.00 96.00 105 TYR A O 1
ATOM 827 N N . LEU A 1 106 ? -2.873 -5.453 16.111 1.00 93.62 106 LEU A N 1
ATOM 828 C CA . LEU A 1 106 ? -3.069 -4.053 16.474 1.00 93.62 106 LEU A CA 1
ATOM 829 C C . LEU A 1 106 ? -3.801 -3.932 17.814 1.00 93.62 106 LEU A C 1
ATOM 831 O O . LEU A 1 106 ? -3.347 -3.195 18.684 1.00 93.62 106 LEU A O 1
ATOM 835 N N . ILE A 1 107 ? -4.905 -4.663 17.993 1.00 95.25 107 ILE A N 1
ATOM 836 C CA . ILE A 1 107 ? -5.687 -4.625 19.235 1.00 95.25 107 ILE A CA 1
ATOM 837 C C . ILE A 1 107 ? -4.884 -5.210 20.408 1.00 95.25 107 ILE A C 1
ATOM 839 O O . ILE A 1 107 ? -4.858 -4.599 21.473 1.00 95.25 107 ILE A O 1
ATOM 843 N N . GLU A 1 108 ? -4.158 -6.315 20.202 1.00 97.31 108 GLU A N 1
ATOM 844 C CA . GLU A 1 108 ? -3.246 -6.885 21.213 1.00 97.31 108 GLU A CA 1
ATOM 845 C C . GLU A 1 108 ? -2.126 -5.900 21.603 1.00 97.31 108 GLU A C 1
ATOM 847 O O . GLU A 1 108 ? -1.760 -5.794 22.774 1.00 97.31 108 GLU A O 1
ATOM 852 N N . ALA A 1 109 ? -1.590 -5.138 20.642 1.00 95.25 109 ALA A N 1
ATOM 853 C CA . ALA A 1 109 ? -0.585 -4.116 20.930 1.00 95.25 109 ALA A CA 1
ATOM 854 C C . ALA A 1 109 ? -1.165 -2.934 21.724 1.00 95.25 109 ALA A C 1
ATOM 856 O O . ALA A 1 109 ? -0.505 -2.421 22.627 1.00 95.25 109 ALA A O 1
ATOM 857 N N . MET A 1 110 ? -2.398 -2.512 21.425 1.00 94.25 110 MET A N 1
ATOM 858 C CA . MET A 1 110 ? -3.096 -1.491 22.214 1.00 94.25 110 MET A CA 1
ATOM 859 C C . MET A 1 110 ? -3.303 -1.957 23.657 1.00 94.25 110 MET A C 1
ATOM 861 O O . MET A 1 110 ? -3.014 -1.198 24.579 1.00 94.25 110 MET A O 1
ATOM 865 N N . GLU A 1 111 ? -3.721 -3.208 23.852 1.00 96.81 111 GLU A N 1
ATOM 866 C CA . GLU A 1 111 ? -3.885 -3.818 25.174 1.00 96.81 111 GLU A CA 1
ATOM 867 C C . GLU A 1 111 ? -2.567 -3.846 25.960 1.00 96.81 111 GLU A C 1
ATOM 869 O O . GLU A 1 111 ? -2.525 -3.374 27.095 1.00 96.81 111 GLU A O 1
ATOM 874 N N . GLN A 1 112 ? -1.466 -4.297 25.348 1.00 97.12 112 GLN A N 1
ATOM 875 C CA . GLN A 1 112 ? -0.155 -4.316 26.014 1.00 97.12 112 GLN A CA 1
ATOM 876 C C . GLN A 1 112 ? 0.331 -2.924 26.431 1.00 97.12 112 GLN A C 1
ATOM 878 O O . GLN A 1 112 ? 0.916 -2.770 27.501 1.00 97.12 112 GLN A O 1
ATOM 883 N N . VAL A 1 113 ? 0.121 -1.910 25.591 1.00 95.31 113 VAL A N 1
ATOM 884 C CA . VAL A 1 113 ? 0.669 -0.564 25.824 1.00 95.31 113 VAL A CA 1
ATOM 885 C C . VAL A 1 113 ? -0.155 0.248 26.814 1.00 95.31 113 VAL A C 1
ATOM 887 O O . VAL A 1 113 ? 0.397 1.036 27.592 1.00 95.31 113 VAL A O 1
ATOM 890 N N . LEU A 1 114 ? -1.475 0.103 26.750 1.00 94.25 114 LEU A N 1
ATOM 891 C CA . LEU A 1 114 ? -2.412 0.863 27.568 1.00 94.25 114 LEU A CA 1
ATOM 892 C C . LEU A 1 114 ? -2.750 0.141 28.882 1.00 94.25 114 LEU A C 1
ATOM 894 O O . LEU A 1 114 ? -3.180 0.795 29.832 1.00 94.25 114 LEU A O 1
ATOM 898 N N . GLY A 1 115 ? -2.521 -1.174 28.968 1.00 95.56 115 GLY A N 1
ATOM 899 C CA . GLY A 1 115 ? -2.705 -1.965 30.183 1.00 95.56 115 GLY A CA 1
ATOM 900 C C . GLY A 1 115 ? -4.123 -1.847 30.741 1.00 95.56 115 GLY A C 1
ATOM 901 O O . GLY A 1 115 ? -5.102 -1.923 30.002 1.00 95.56 115 GLY A O 1
ATOM 902 N N . GLU A 1 116 ? -4.244 -1.593 32.046 1.00 94.44 116 GLU A N 1
ATOM 903 C CA . GLU A 1 116 ? -5.538 -1.463 32.738 1.00 94.44 116 GLU A CA 1
ATOM 904 C C . GLU A 1 116 ? -6.435 -0.345 32.174 1.00 94.44 116 GLU A C 1
ATOM 906 O O . GLU A 1 116 ? -7.658 -0.403 32.318 1.00 94.44 116 GLU A O 1
ATOM 911 N N . ALA A 1 117 ? -5.859 0.654 31.491 1.00 93.25 117 ALA A N 1
ATOM 912 C CA . ALA A 1 117 ? -6.635 1.705 30.837 1.00 93.25 117 ALA A CA 1
ATOM 913 C C . ALA A 1 117 ? -7.410 1.194 29.607 1.00 93.25 117 ALA A C 1
ATOM 915 O O . ALA A 1 117 ? -8.389 1.821 29.203 1.00 93.25 117 ALA A O 1
ATOM 916 N N . PHE A 1 118 ? -7.026 0.054 29.019 1.00 95.94 118 PHE A N 1
ATOM 917 C CA . PHE A 1 118 ? -7.715 -0.565 27.883 1.00 95.94 118 PHE A CA 1
ATOM 918 C C . PHE A 1 118 ? -8.798 -1.537 28.346 1.00 95.94 118 PHE A C 1
ATOM 920 O O . PHE A 1 118 ? -8.738 -2.743 28.129 1.00 95.94 118 PHE A O 1
ATOM 927 N N . THR A 1 119 ? -9.807 -0.991 29.023 1.00 97.12 119 THR A N 1
ATOM 928 C CA . THR A 1 119 ? -10.925 -1.785 29.553 1.00 97.12 119 THR A CA 1
ATOM 929 C C . THR A 1 119 ? -11.641 -2.591 28.452 1.00 97.12 119 THR A C 1
ATOM 931 O O . THR A 1 119 ? -11.633 -2.173 27.289 1.00 97.12 119 THR A O 1
ATOM 934 N N . PRO A 1 120 ? -12.366 -3.678 28.790 1.00 96.75 120 PRO A N 1
ATOM 935 C CA . PRO A 1 120 ? -13.083 -4.491 27.800 1.00 96.75 120 PRO A CA 1
ATOM 936 C C . PRO A 1 120 ? -14.036 -3.693 26.894 1.00 96.75 120 PRO A C 1
ATOM 938 O O . PRO A 1 120 ? -14.166 -3.984 25.706 1.00 96.75 120 PRO A O 1
ATOM 941 N N . ASN A 1 121 ? -14.663 -2.637 27.424 1.00 96.00 121 ASN A N 1
ATOM 942 C CA . ASN A 1 121 ? -15.533 -1.754 26.643 1.00 96.00 121 ASN A CA 1
ATOM 943 C C . ASN A 1 121 ? -14.747 -0.927 25.614 1.00 96.00 121 ASN A C 1
ATOM 945 O O . ASN A 1 121 ? -15.214 -0.731 24.491 1.00 96.00 121 ASN A O 1
ATOM 949 N N . ILE A 1 122 ? -13.548 -0.461 25.980 1.00 95.19 122 ILE A N 1
ATOM 950 C CA . ILE A 1 122 ? -12.651 0.272 25.079 1.00 95.19 122 ILE A CA 1
ATOM 951 C C . ILE A 1 122 ? -12.135 -0.673 23.991 1.00 95.19 122 ILE A C 1
ATOM 953 O O . ILE A 1 122 ? -12.230 -0.343 22.810 1.00 95.19 122 ILE A O 1
ATOM 957 N N . GLN A 1 123 ? -11.688 -1.874 24.360 1.00 95.69 123 GLN A N 1
ATOM 958 C CA . GLN A 1 123 ? -11.263 -2.897 23.404 1.00 95.69 123 GLN A CA 1
ATOM 959 C C . GLN A 1 123 ? -12.368 -3.246 22.399 1.00 95.69 123 GLN A C 1
ATOM 961 O O . GLN A 1 123 ? -12.118 -3.274 21.190 1.00 95.69 123 GLN A O 1
ATOM 966 N N . ALA A 1 124 ? -13.600 -3.463 22.869 1.00 95.62 124 ALA A N 1
ATOM 967 C CA . ALA A 1 124 ? -14.740 -3.755 22.005 1.00 95.62 124 ALA A CA 1
ATOM 968 C C . ALA A 1 124 ? -15.049 -2.595 21.040 1.00 95.62 124 ALA A C 1
ATOM 970 O O . ALA A 1 124 ? -15.295 -2.825 19.851 1.00 95.62 124 ALA A O 1
ATOM 971 N N . ALA A 1 125 ? -14.990 -1.346 21.516 1.00 93.69 125 ALA A N 1
ATOM 972 C CA . ALA A 1 125 ? -15.201 -0.165 20.682 1.00 93.69 125 ALA A CA 1
ATOM 973 C C . ALA A 1 125 ? -14.118 -0.025 19.597 1.00 93.69 125 ALA A C 1
ATOM 975 O O . ALA A 1 125 ? -14.458 0.131 18.424 1.00 93.69 125 ALA A O 1
ATOM 976 N N . TRP A 1 126 ? -12.833 -0.153 19.950 1.00 92.81 126 TRP A N 1
ATOM 977 C CA . TRP A 1 126 ? -11.718 -0.082 18.991 1.00 92.81 126 TRP A CA 1
ATOM 978 C C . TRP A 1 126 ? -11.721 -1.236 17.989 1.00 92.81 126 TRP A C 1
ATOM 980 O O . TRP A 1 126 ? -11.456 -1.021 16.808 1.00 92.81 126 TRP A O 1
ATOM 990 N N . THR A 1 127 ? -12.101 -2.439 18.421 1.00 93.81 127 THR A N 1
ATOM 991 C CA . THR A 1 127 ? -12.276 -3.590 17.522 1.00 93.81 127 THR A CA 1
ATOM 992 C C . THR A 1 127 ? -13.393 -3.331 16.509 1.00 93.81 127 THR A C 1
ATOM 994 O O . THR A 1 127 ? -13.226 -3.589 15.317 1.00 93.81 127 THR A O 1
ATOM 997 N N . THR A 1 128 ? -14.517 -2.766 16.959 1.00 93.06 128 THR A N 1
ATOM 998 C CA . THR A 1 128 ? -15.636 -2.403 16.074 1.00 93.06 128 THR A CA 1
ATOM 999 C C . THR A 1 128 ? -15.221 -1.303 15.089 1.00 93.06 128 THR A C 1
ATOM 1001 O O . THR A 1 128 ? -15.473 -1.425 13.890 1.00 93.06 128 THR A O 1
ATOM 1004 N N . ALA A 1 129 ? -14.519 -0.271 15.569 1.00 89.56 129 ALA A N 1
ATOM 1005 C CA . ALA A 1 129 ? -13.985 0.817 14.750 1.00 89.56 129 ALA A CA 1
ATOM 1006 C C . ALA A 1 129 ? -13.021 0.309 13.665 1.00 89.56 129 ALA A C 1
ATOM 1008 O O . ALA A 1 129 ? -13.144 0.691 12.499 1.00 89.56 129 ALA A O 1
ATOM 1009 N N . TYR A 1 130 ? -12.103 -0.593 14.029 1.00 90.69 130 TYR A N 1
ATOM 1010 C CA . TYR A 1 130 ? -11.187 -1.239 13.092 1.00 90.69 130 TYR A CA 1
ATOM 1011 C C . TYR A 1 130 ? -11.948 -1.954 11.972 1.00 90.69 130 TYR A C 1
ATOM 1013 O O . TYR A 1 130 ? -11.683 -1.718 10.794 1.00 90.69 130 TYR A O 1
ATO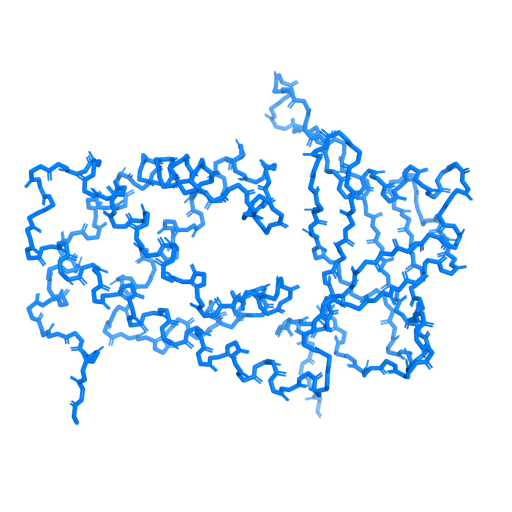M 1021 N N . TRP A 1 131 ? -12.919 -2.799 12.326 1.00 91.88 131 TRP A N 1
ATOM 1022 C CA . TRP A 1 131 ? -13.664 -3.583 11.342 1.00 91.88 131 TRP A CA 1
ATOM 1023 C C . TRP A 1 131 ? -14.581 -2.741 10.458 1.00 91.88 131 TRP A C 1
ATOM 1025 O O . TRP A 1 131 ? -14.779 -3.081 9.289 1.00 91.88 131 TRP A O 1
ATOM 1035 N N . GLN A 1 132 ? -15.107 -1.631 10.975 1.00 89.38 132 GLN A N 1
ATOM 1036 C CA . GLN A 1 132 ? -15.864 -0.673 10.176 1.00 89.38 132 GLN A CA 1
ATOM 1037 C C . GLN A 1 132 ? -14.985 -0.059 9.073 1.00 89.38 132 GLN A C 1
ATOM 1039 O O . GLN A 1 132 ? -15.380 -0.078 7.906 1.00 89.38 132 GLN A O 1
ATOM 1044 N N . LEU A 1 133 ? -13.772 0.398 9.409 1.00 87.62 133 LEU A N 1
ATOM 1045 C CA . LEU A 1 133 ? -12.806 0.896 8.425 1.00 87.62 133 LEU A CA 1
ATOM 1046 C C . LEU A 1 133 ? -12.344 -0.208 7.462 1.00 87.62 133 LEU A C 1
ATOM 1048 O O . LEU A 1 133 ? -12.359 -0.016 6.245 1.00 87.62 133 LEU A O 1
ATOM 1052 N N . ALA A 1 134 ? -11.968 -1.373 7.996 1.00 91.62 134 ALA A N 1
ATOM 1053 C CA . ALA A 1 134 ? -11.488 -2.509 7.215 1.00 91.62 134 ALA A CA 1
ATOM 1054 C C . ALA A 1 134 ? -12.501 -2.924 6.145 1.00 91.62 134 ALA A C 1
ATOM 1056 O O . ALA A 1 134 ? -12.125 -3.141 4.999 1.00 91.62 134 ALA A O 1
ATOM 1057 N N . LYS A 1 135 ? -13.795 -2.967 6.484 1.00 91.62 135 LYS A N 1
ATOM 1058 C CA . LYS A 1 135 ? -14.856 -3.309 5.533 1.00 91.62 135 LYS A CA 1
ATOM 1059 C C . LYS A 1 135 ? -14.933 -2.322 4.365 1.00 91.62 135 LYS A C 1
ATOM 1061 O O . LYS A 1 135 ? -14.992 -2.762 3.221 1.00 91.62 135 LYS A O 1
ATOM 1066 N N . ILE A 1 136 ? -14.882 -1.017 4.642 1.00 90.81 136 ILE A N 1
ATOM 1067 C CA . ILE A 1 136 ? -14.906 0.026 3.602 1.00 90.81 136 ILE A CA 1
ATOM 1068 C C . ILE A 1 136 ? -13.719 -0.152 2.647 1.00 90.81 136 ILE A C 1
ATOM 1070 O O . ILE A 1 136 ? -13.886 -0.115 1.427 1.00 90.81 136 ILE A O 1
ATOM 1074 N N . MET A 1 137 ? -12.526 -0.391 3.197 1.00 92.81 137 MET A N 1
ATOM 1075 C CA . MET A 1 137 ? -11.321 -0.604 2.395 1.00 92.81 137 MET A CA 1
ATOM 1076 C C . MET A 1 137 ? -11.392 -1.895 1.576 1.00 92.81 137 MET A C 1
ATOM 1078 O O . MET A 1 137 ? -11.149 -1.855 0.375 1.00 92.81 137 MET A O 1
ATOM 1082 N N . ILE A 1 138 ? -11.814 -3.011 2.180 1.00 95.94 138 ILE A N 1
ATOM 1083 C CA . ILE A 1 138 ? -11.987 -4.303 1.499 1.00 95.94 138 ILE A CA 1
ATOM 1084 C C . ILE A 1 138 ? -12.970 -4.177 0.329 1.00 95.94 138 ILE A C 1
ATOM 1086 O O . ILE A 1 138 ? -12.711 -4.688 -0.760 1.00 95.94 138 ILE A O 1
ATOM 1090 N N . GLU A 1 139 ? -14.099 -3.491 0.521 1.00 95.44 139 GLU A N 1
ATOM 1091 C CA . GLU A 1 139 ? -15.093 -3.276 -0.536 1.00 95.44 139 GLU A CA 1
ATOM 1092 C C . GLU A 1 139 ? -14.531 -2.422 -1.681 1.00 95.44 139 GLU A C 1
ATOM 1094 O O . GLU A 1 139 ? -14.738 -2.739 -2.862 1.00 95.44 139 GLU A O 1
ATOM 1099 N N . LYS A 1 140 ? -13.775 -1.370 -1.346 1.00 95.31 140 LYS A N 1
ATOM 1100 C CA . LYS A 1 140 ? -13.113 -0.507 -2.326 1.00 95.31 140 LYS A CA 1
ATOM 1101 C C . LYS A 1 140 ? -12.030 -1.257 -3.101 1.00 95.31 140 LYS A C 1
ATOM 1103 O O . LYS A 1 140 ? -12.010 -1.193 -4.329 1.00 95.31 140 LYS A O 1
ATOM 1108 N N . GLU A 1 141 ? -11.172 -2.003 -2.419 1.00 96.94 141 GLU A N 1
ATOM 1109 C CA . GLU A 1 141 ? -10.117 -2.827 -3.016 1.00 96.94 141 GLU A CA 1
ATOM 1110 C C . GLU A 1 141 ? -10.703 -3.916 -3.913 1.00 96.94 141 GLU A C 1
ATOM 1112 O O . GLU A 1 141 ? -10.257 -4.080 -5.046 1.00 96.94 141 GLU A O 1
ATOM 1117 N N . ALA A 1 142 ? -11.778 -4.583 -3.483 1.00 96.25 142 ALA A N 1
ATOM 1118 C CA . ALA A 1 142 ? -12.509 -5.532 -4.318 1.00 96.25 142 ALA A CA 1
ATOM 1119 C C . ALA A 1 142 ? -13.045 -4.880 -5.603 1.00 96.25 142 ALA A C 1
ATOM 1121 O O . ALA A 1 142 ? -13.048 -5.511 -6.661 1.00 96.25 142 ALA A O 1
ATOM 1122 N N . SER A 1 143 ? -13.478 -3.616 -5.540 1.00 95.56 143 SER A N 1
ATOM 1123 C CA . SER A 1 143 ? -13.858 -2.851 -6.732 1.00 95.56 143 SER A CA 1
ATOM 1124 C C . SER A 1 143 ? -12.666 -2.604 -7.659 1.00 95.56 143 SER A C 1
ATOM 1126 O O . SER A 1 143 ? -12.776 -2.844 -8.859 1.00 95.56 143 SER A O 1
ATOM 1128 N N . LEU A 1 144 ? -11.513 -2.207 -7.112 1.00 96.12 144 LEU A N 1
ATOM 1129 C CA . LEU A 1 144 ? -10.280 -2.014 -7.885 1.00 96.12 144 LEU A CA 1
ATOM 1130 C C . LEU A 1 144 ? -9.806 -3.319 -8.542 1.00 96.12 144 LEU A C 1
ATOM 1132 O O . LEU A 1 144 ? -9.407 -3.313 -9.707 1.00 96.12 144 LEU A O 1
ATOM 1136 N N . TYR A 1 145 ? -9.896 -4.452 -7.842 1.00 96.19 145 TYR A N 1
ATOM 1137 C CA . TYR A 1 145 ? -9.573 -5.758 -8.417 1.00 96.19 145 TYR A CA 1
ATOM 1138 C C . TYR A 1 145 ? -10.522 -6.132 -9.558 1.00 96.19 145 TYR A C 1
ATOM 1140 O O . TYR A 1 145 ? -10.046 -6.537 -10.612 1.00 96.19 145 TYR A O 1
ATOM 1148 N N . ARG A 1 146 ? -11.837 -5.903 -9.422 1.00 94.62 146 ARG A N 1
ATOM 1149 C CA . ARG A 1 146 ? -12.801 -6.121 -10.521 1.00 94.62 146 ARG A CA 1
ATOM 1150 C C . ARG A 1 146 ? -12.538 -5.237 -11.744 1.00 94.62 146 ARG A C 1
ATOM 1152 O O . ARG A 1 146 ? -12.812 -5.658 -12.860 1.00 94.62 146 ARG A O 1
ATOM 1159 N N . GLN A 1 147 ? -12.006 -4.031 -11.546 1.00 91.94 147 GLN A N 1
ATOM 1160 C CA . GLN A 1 147 ? -11.618 -3.123 -12.635 1.00 91.94 147 GLN A CA 1
ATOM 1161 C C . GLN A 1 147 ? -10.329 -3.550 -13.352 1.00 91.94 147 GLN A C 1
ATOM 1163 O O . GLN A 1 147 ? -9.993 -2.975 -14.378 1.00 91.94 147 GLN A O 1
ATOM 1168 N N . SER A 1 148 ? -9.600 -4.536 -12.823 1.00 90.19 148 SER A N 1
ATOM 1169 C CA . SER A 1 148 ? -8.304 -4.980 -13.362 1.00 90.19 148 SER A CA 1
ATOM 1170 C C . SER A 1 148 ? -8.424 -6.088 -14.403 1.00 90.19 148 SER A C 1
ATOM 1172 O O . SER A 1 148 ? -7.442 -6.782 -14.673 1.00 90.19 148 SER A O 1
ATOM 1174 N N . GLU A 1 149 ? -9.630 -6.288 -14.939 1.00 82.19 149 GLU A N 1
ATOM 1175 C CA . GLU A 1 149 ? -9.959 -7.401 -15.828 1.00 82.19 149 GLU A CA 1
ATOM 1176 C C . GLU A 1 149 ? -9.515 -8.740 -15.198 1.00 82.19 149 GLU A C 1
ATOM 1178 O O . GLU A 1 149 ? -9.902 -9.047 -14.071 1.00 82.19 149 GLU A O 1
ATOM 1183 N N . GLU A 1 150 ? -8.685 -9.527 -15.887 1.00 84.12 150 GLU A N 1
ATOM 1184 C CA . GLU A 1 150 ? -8.143 -10.800 -15.385 1.00 84.12 150 GLU A CA 1
ATOM 1185 C C . GLU A 1 150 ? -6.802 -10.654 -14.636 1.00 84.12 150 GLU A C 1
ATOM 1187 O O . GLU A 1 150 ? -6.261 -11.636 -14.125 1.00 84.12 150 GLU A O 1
ATOM 1192 N N . TRP A 1 151 ? -6.224 -9.450 -14.559 1.00 94.06 151 TRP A N 1
ATOM 1193 C CA . TRP A 1 151 ? -4.904 -9.230 -13.964 1.00 94.06 151 TRP A CA 1
ATOM 1194 C C . TRP A 1 151 ? -5.008 -8.796 -12.496 1.00 94.06 151 TRP A C 1
ATOM 1196 O O . TRP A 1 151 ? -4.819 -7.634 -12.135 1.00 94.06 151 TRP A O 1
ATOM 1206 N N . THR A 1 152 ? -5.275 -9.771 -11.626 1.00 91.88 152 THR A N 1
ATOM 1207 C CA . THR A 1 152 ? -5.382 -9.584 -10.164 1.00 91.88 152 THR A CA 1
ATOM 1208 C C . THR A 1 152 ? -4.260 -10.263 -9.374 1.00 91.88 152 THR A C 1
ATOM 1210 O O . THR A 1 152 ? -4.328 -10.350 -8.151 1.00 91.88 152 THR A O 1
ATOM 1213 N N . THR A 1 153 ? -3.229 -10.763 -10.055 1.00 95.19 153 THR A N 1
ATOM 1214 C CA . THR A 1 153 ? -2.041 -11.382 -9.452 1.00 95.19 153 THR A CA 1
ATOM 1215 C C . THR A 1 153 ? -0.769 -10.664 -9.896 1.00 95.19 153 THR A C 1
ATOM 1217 O O . THR A 1 153 ? -0.786 -9.815 -10.788 1.00 95.19 153 THR A O 1
ATOM 1220 N N . TRP A 1 154 ? 0.368 -11.022 -9.299 1.00 97.12 154 TRP A N 1
ATOM 1221 C CA . TRP A 1 154 ? 1.666 -10.652 -9.855 1.00 97.12 154 TRP A CA 1
ATOM 1222 C C . TRP A 1 154 ? 1.799 -11.263 -11.252 1.00 97.12 154 TRP A C 1
ATOM 1224 O O . TRP A 1 154 ? 1.496 -12.443 -11.437 1.00 97.12 154 TRP A O 1
ATOM 1234 N N . ARG A 1 155 ? 2.215 -10.454 -12.227 1.00 97.62 155 ARG A N 1
ATOM 1235 C CA . ARG A 1 155 ? 2.448 -10.887 -13.609 1.00 97.62 155 ARG A CA 1
ATOM 1236 C C . ARG A 1 155 ? 3.915 -10.717 -13.951 1.00 97.62 155 ARG A C 1
ATOM 1238 O O . ARG A 1 155 ? 4.511 -9.706 -13.588 1.00 97.62 155 ARG A O 1
ATOM 1245 N N . ASP A 1 156 ? 4.476 -11.691 -14.651 1.00 98.12 156 ASP A N 1
ATOM 1246 C CA . ASP A 1 156 ? 5.892 -11.689 -14.997 1.00 98.12 156 ASP A CA 1
ATOM 1247 C C . ASP A 1 156 ? 6.162 -10.783 -16.200 1.00 98.12 156 ASP A C 1
ATOM 1249 O O . ASP A 1 156 ? 5.530 -10.886 -17.257 1.00 98.12 156 ASP A O 1
ATOM 1253 N N . PHE A 1 157 ? 7.135 -9.893 -16.032 1.00 98.38 157 PHE A N 1
ATOM 1254 C CA . PHE A 1 157 ? 7.630 -8.990 -17.057 1.00 98.38 157 PHE A CA 1
ATOM 1255 C C . PHE A 1 157 ? 9.125 -9.190 -17.232 1.00 98.38 157 PHE A C 1
ATOM 1257 O O . PHE A 1 157 ? 9.880 -9.287 -16.268 1.00 98.38 157 PHE A O 1
ATOM 1264 N N . ARG A 1 158 ? 9.559 -9.186 -18.486 1.00 97.44 158 ARG A N 1
ATOM 1265 C CA . ARG A 1 158 ? 10.963 -9.106 -18.853 1.00 97.44 158 ARG A CA 1
ATOM 1266 C C . ARG A 1 158 ? 11.386 -7.647 -18.936 1.00 97.44 158 ARG A C 1
ATOM 1268 O O . ARG A 1 158 ? 10.710 -6.843 -19.581 1.00 97.44 158 ARG A O 1
ATOM 1275 N N . ILE A 1 159 ? 12.547 -7.323 -18.377 1.00 97.69 159 ILE A N 1
ATOM 1276 C CA . ILE A 1 159 ? 13.240 -6.071 -18.683 1.00 97.69 159 ILE A CA 1
ATOM 1277 C C . ILE A 1 159 ? 13.826 -6.204 -20.096 1.00 97.69 159 ILE A C 1
ATOM 1279 O O . ILE A 1 159 ? 14.813 -6.904 -20.326 1.00 97.69 159 ILE A O 1
ATOM 1283 N N . ALA A 1 160 ? 13.162 -5.580 -21.065 1.00 95.88 160 ALA A N 1
ATOM 1284 C CA . ALA A 1 160 ? 13.511 -5.661 -22.479 1.00 95.88 160 ALA A CA 1
ATOM 1285 C C . ALA A 1 160 ? 14.655 -4.712 -22.852 1.00 95.88 160 ALA A C 1
ATOM 1287 O O . ALA A 1 160 ? 15.448 -5.015 -23.739 1.00 95.88 160 ALA A O 1
ATOM 1288 N N . ASN A 1 161 ? 14.732 -3.563 -22.181 1.00 95.12 161 ASN A N 1
ATOM 1289 C CA . ASN A 1 161 ? 15.779 -2.573 -22.393 1.00 95.12 161 ASN A CA 1
ATOM 1290 C C . ASN A 1 161 ? 15.971 -1.707 -21.142 1.00 95.12 161 ASN A C 1
ATOM 1292 O O . ASN A 1 161 ? 15.054 -1.560 -20.326 1.00 95.12 161 ASN A O 1
ATOM 1296 N N . THR A 1 162 ? 17.136 -1.077 -21.038 1.00 96.12 162 THR A N 1
ATOM 1297 C CA . THR A 1 162 ? 17.432 -0.033 -20.058 1.00 96.12 162 THR A CA 1
ATOM 1298 C C . THR A 1 162 ? 17.974 1.210 -20.760 1.00 96.12 162 THR A C 1
ATOM 1300 O O . THR A 1 162 ? 18.552 1.142 -21.843 1.00 96.12 162 THR A O 1
ATOM 1303 N N . LYS A 1 163 ? 17.752 2.381 -20.165 1.00 95.81 163 LYS A N 1
ATOM 1304 C CA . LYS A 1 163 ? 18.303 3.649 -20.652 1.00 95.81 163 LYS A CA 1
ATOM 1305 C C . LYS A 1 163 ? 18.735 4.501 -19.472 1.00 95.81 163 LYS A C 1
ATOM 1307 O O . LYS A 1 163 ? 17.900 4.903 -18.668 1.00 95.81 163 LYS A O 1
ATOM 1312 N N . THR A 1 164 ? 20.024 4.795 -19.381 1.00 95.75 164 THR A N 1
ATOM 1313 C CA . THR A 1 164 ? 20.551 5.754 -18.407 1.00 95.75 164 THR A CA 1
ATOM 1314 C C . THR A 1 164 ? 20.028 7.151 -18.738 1.00 95.75 164 THR A C 1
ATOM 1316 O O . THR A 1 164 ? 20.216 7.634 -19.854 1.00 95.75 164 THR A O 1
ATOM 1319 N N . GLU A 1 165 ? 19.351 7.784 -17.782 1.00 96.06 165 GLU A N 1
ATOM 1320 C CA . GLU A 1 165 ? 18.823 9.149 -17.920 1.00 96.06 165 GLU A CA 1
ATOM 1321 C C . GLU A 1 165 ? 19.718 10.168 -17.196 1.00 96.06 165 GLU A C 1
ATOM 1323 O O . GLU A 1 165 ? 19.829 11.315 -17.625 1.00 96.06 165 GLU A O 1
ATOM 1328 N N . SER A 1 166 ? 20.376 9.754 -16.108 1.00 94.94 166 SER A N 1
ATOM 1329 C CA . SER A 1 166 ? 21.364 10.546 -15.366 1.00 94.94 166 SER A CA 1
ATOM 1330 C C . SER A 1 166 ? 22.343 9.633 -14.614 1.00 94.94 166 SER A C 1
ATOM 1332 O O . SER A 1 166 ? 22.266 8.411 -14.722 1.00 94.94 166 SER A O 1
ATOM 1334 N N . SER A 1 167 ? 23.245 10.213 -13.815 1.00 90.00 167 SER A N 1
ATOM 1335 C CA . SER A 1 167 ? 24.148 9.460 -12.930 1.00 90.00 167 SER A CA 1
ATOM 1336 C C . SER A 1 167 ? 23.434 8.665 -11.832 1.00 90.00 167 SER A C 1
ATOM 1338 O O . SER A 1 167 ? 24.053 7.809 -11.212 1.00 90.00 167 SER A O 1
ATOM 1340 N N . GLU A 1 168 ? 22.159 8.956 -11.564 1.00 90.75 168 GLU A N 1
ATOM 1341 C CA . GLU A 1 168 ? 21.380 8.313 -10.500 1.00 90.75 168 GLU A CA 1
ATOM 1342 C C . GLU A 1 168 ? 20.042 7.737 -10.992 1.00 90.75 168 GLU A C 1
ATOM 1344 O O . GLU A 1 168 ? 19.405 6.992 -10.254 1.00 90.75 168 GLU A O 1
ATOM 1349 N N . ILE A 1 169 ? 19.607 8.037 -12.225 1.00 95.31 169 ILE A N 1
ATOM 1350 C CA . ILE A 1 169 ? 18.318 7.591 -12.777 1.00 95.31 169 ILE A CA 1
ATOM 1351 C C . ILE A 1 169 ? 18.528 6.707 -14.003 1.00 95.31 169 ILE A C 1
ATOM 1353 O O . ILE A 1 169 ? 19.176 7.100 -14.975 1.00 95.31 169 ILE A O 1
ATOM 1357 N N . THR A 1 170 ? 17.884 5.540 -13.990 1.00 97.00 170 THR A N 1
ATOM 1358 C CA . THR A 1 170 ? 17.796 4.637 -15.143 1.00 97.00 170 THR A CA 1
ATOM 1359 C C . THR A 1 170 ? 16.338 4.313 -15.457 1.00 97.00 170 THR A C 1
ATOM 1361 O O . THR A 1 170 ? 15.552 3.980 -14.570 1.00 97.00 170 THR A O 1
ATOM 1364 N N . SER A 1 171 ? 15.968 4.410 -16.731 1.00 98.06 171 SER A N 1
ATOM 1365 C CA . SER A 1 171 ? 14.680 3.957 -17.253 1.00 98.06 171 SER A CA 1
ATOM 1366 C C . SER A 1 171 ? 14.723 2.472 -17.609 1.00 98.06 171 SER A C 1
ATOM 1368 O O . SER A 1 171 ? 15.682 2.008 -18.224 1.00 98.06 171 SER A O 1
ATOM 1370 N N . PHE A 1 172 ? 13.655 1.746 -17.283 1.00 98.06 172 PHE A N 1
ATOM 1371 C CA . PHE A 1 172 ? 13.478 0.319 -17.557 1.00 98.06 172 PHE A CA 1
ATOM 1372 C C . PHE A 1 172 ? 12.237 0.116 -18.420 1.00 98.06 172 PHE A C 1
ATOM 1374 O O . PHE A 1 172 ? 11.167 0.639 -18.103 1.00 98.06 172 PHE A O 1
ATOM 1381 N N . TYR A 1 173 ? 12.383 -0.652 -19.497 1.00 97.94 173 TYR A N 1
ATOM 1382 C CA . TYR A 1 173 ? 11.305 -1.001 -20.417 1.00 97.94 173 TYR A CA 1
ATOM 1383 C C . TYR A 1 173 ? 10.848 -2.426 -20.116 1.00 97.94 173 TYR A C 1
ATOM 1385 O O . TYR A 1 173 ? 11.622 -3.371 -20.263 1.00 97.94 173 TYR A O 1
ATOM 1393 N N . LEU A 1 174 ? 9.607 -2.571 -19.666 1.00 98.38 174 LEU A N 1
ATOM 1394 C CA . LEU A 1 174 ? 9.048 -3.811 -19.143 1.00 98.38 174 LEU A CA 1
ATOM 1395 C C . LEU A 1 174 ? 8.053 -4.382 -20.153 1.00 98.38 174 LEU A C 1
ATOM 1397 O O . LEU A 1 174 ? 7.057 -3.730 -20.465 1.00 98.38 174 LEU A O 1
ATOM 1401 N N . GLN A 1 175 ? 8.292 -5.602 -20.626 1.00 98.31 175 GLN A N 1
ATOM 1402 C CA . GLN A 1 175 ? 7.402 -6.316 -21.546 1.00 98.31 175 GLN A CA 1
ATOM 1403 C C . GLN A 1 175 ? 6.811 -7.557 -20.870 1.00 98.31 175 GLN A C 1
ATOM 1405 O O . GLN A 1 175 ? 7.557 -8.278 -20.203 1.00 98.31 175 GLN A O 1
ATOM 1410 N N . PRO A 1 176 ? 5.508 -7.841 -21.026 1.00 97.75 176 PRO A N 1
ATOM 1411 C CA . PRO A 1 176 ? 4.897 -9.005 -20.399 1.00 97.75 176 PRO A CA 1
ATOM 1412 C C . PRO A 1 176 ? 5.422 -10.303 -21.026 1.00 97.75 176 PRO A C 1
ATOM 1414 O O . PRO A 1 176 ? 5.480 -10.436 -22.248 1.00 97.75 176 PRO A O 1
ATOM 1417 N N . VAL A 1 177 ? 5.790 -11.279 -20.193 1.00 98.06 177 VAL A N 1
ATOM 1418 C CA . VAL A 1 177 ? 6.362 -12.559 -20.661 1.00 98.06 177 VAL A CA 1
ATOM 1419 C C . VAL A 1 177 ? 5.335 -13.412 -21.410 1.00 98.06 177 VAL A C 1
ATOM 1421 O O . VAL A 1 177 ? 5.686 -14.116 -22.353 1.00 98.06 177 VAL A O 1
ATOM 1424 N N . ASP A 1 178 ? 4.066 -13.329 -21.018 1.00 96.25 178 ASP A N 1
ATOM 1425 C CA . ASP A 1 178 ? 2.955 -14.071 -21.628 1.00 96.25 178 ASP A CA 1
ATOM 1426 C C . ASP A 1 178 ? 2.514 -13.521 -23.004 1.00 96.25 178 ASP A C 1
ATOM 1428 O O . ASP A 1 178 ? 1.625 -14.090 -23.636 1.00 96.25 178 ASP A O 1
ATOM 1432 N N . GLY A 1 179 ? 3.097 -12.404 -23.458 1.00 94.75 179 GLY A N 1
ATOM 1433 C CA . GLY A 1 179 ? 2.775 -11.757 -24.729 1.00 94.75 179 GLY A CA 1
ATOM 1434 C C . GLY A 1 179 ? 1.372 -11.142 -24.825 1.00 94.75 179 GLY A C 1
ATOM 1435 O O . GLY A 1 179 ? 1.019 -10.642 -25.894 1.00 94.75 179 GLY A O 1
ATOM 1436 N N . LYS A 1 180 ? 0.557 -11.149 -23.757 1.00 95.25 180 LYS A N 1
ATOM 1437 C CA . LYS A 1 180 ? -0.775 -10.518 -23.796 1.00 95.25 180 LYS A CA 1
ATOM 1438 C C . LYS A 1 180 ? -0.644 -8.994 -23.759 1.00 95.25 180 LYS A C 1
ATOM 1440 O O . LYS A 1 180 ? 0.210 -8.456 -23.052 1.00 95.25 180 LYS A O 1
ATOM 1445 N N . SER A 1 181 ? -1.547 -8.301 -24.453 1.00 95.44 181 SER A N 1
ATOM 1446 C CA . SER A 1 181 ? -1.608 -6.834 -24.457 1.00 95.44 181 SER A CA 1
ATOM 1447 C C . SER A 1 181 ? -1.717 -6.263 -23.040 1.00 95.44 181 SER A C 1
ATOM 1449 O O . SER A 1 181 ? -2.349 -6.846 -22.157 1.00 95.44 181 SER A O 1
ATOM 1451 N N . LEU A 1 182 ? -1.100 -5.107 -22.830 1.00 96.31 182 LEU A N 1
ATOM 1452 C CA . LEU A 1 182 ? -1.194 -4.344 -21.594 1.00 96.31 182 LEU A CA 1
ATOM 1453 C C . LEU A 1 182 ? -2.410 -3.411 -21.624 1.00 96.31 182 LEU A C 1
ATOM 1455 O O . LEU A 1 182 ? -2.671 -2.803 -22.670 1.00 96.31 182 LEU A O 1
ATOM 1459 N N . PRO A 1 183 ? -3.133 -3.259 -20.499 1.00 95.38 183 PRO A N 1
ATOM 1460 C CA . PRO A 1 183 ? -4.179 -2.256 -20.392 1.00 95.38 183 PRO A CA 1
ATOM 1461 C C . PRO A 1 183 ? -3.579 -0.846 -20.452 1.00 95.38 183 PRO A C 1
ATOM 1463 O O . PRO A 1 183 ? -2.414 -0.615 -20.098 1.00 95.38 183 PRO A O 1
ATOM 1466 N N . SER A 1 184 ? -4.398 0.106 -20.899 1.00 95.12 184 SER A N 1
ATOM 1467 C CA . SER A 1 184 ? -4.053 1.530 -20.864 1.00 95.12 184 SER A CA 1
ATOM 1468 C C . SER A 1 184 ? -3.990 2.053 -19.421 1.00 95.12 184 SER A C 1
ATOM 1470 O O . SER A 1 184 ? -4.454 1.400 -18.488 1.00 95.12 184 SER A O 1
ATOM 1472 N N . PHE A 1 185 ? -3.426 3.246 -19.235 1.00 95.00 185 PHE A N 1
ATOM 1473 C CA . PHE A 1 185 ? -3.342 3.929 -17.943 1.00 95.00 185 PHE A CA 1
ATOM 1474 C C . PHE A 1 185 ? -3.448 5.447 -18.114 1.00 95.00 185 PHE A C 1
ATOM 1476 O O . PHE A 1 185 ? -3.159 5.990 -19.183 1.00 95.00 185 PHE A O 1
ATOM 1483 N N . ALA A 1 186 ? -3.835 6.143 -17.048 1.00 95.81 186 ALA A N 1
ATOM 1484 C CA . ALA A 1 186 ? -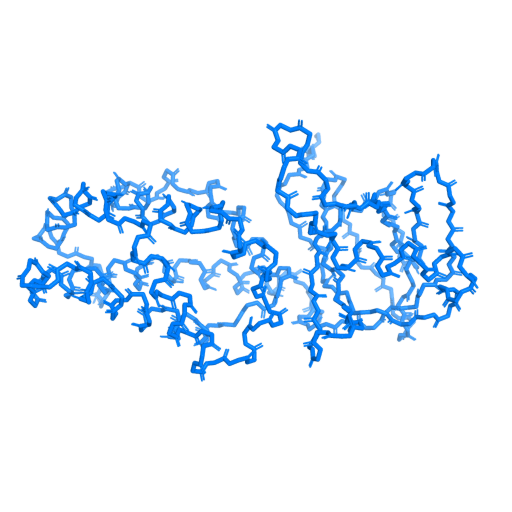3.830 7.600 -17.010 1.00 95.81 186 ALA A CA 1
ATOM 1485 C C . ALA A 1 186 ? -2.435 8.130 -16.604 1.00 95.81 186 ALA A C 1
ATOM 1487 O O . ALA A 1 186 ? -1.842 7.604 -15.656 1.00 95.81 186 ALA A O 1
ATOM 1488 N N . PRO A 1 187 ? -1.888 9.170 -17.268 1.00 96.25 187 PRO A N 1
ATOM 1489 C CA . PRO A 1 187 ? -0.623 9.785 -16.865 1.00 96.25 187 PRO A CA 1
ATOM 1490 C C . PRO A 1 187 ? -0.670 10.286 -15.415 1.00 96.25 187 PRO A C 1
ATOM 1492 O O . PRO A 1 187 ? -1.455 11.174 -15.085 1.00 96.25 187 PRO A O 1
ATOM 1495 N N . GLY A 1 188 ? 0.181 9.703 -14.567 1.00 95.81 188 GLY A N 1
ATOM 1496 C CA . GLY A 1 188 ? 0.198 9.910 -13.113 1.00 95.81 188 GLY A CA 1
ATOM 1497 C C . GLY A 1 188 ? -0.003 8.617 -12.310 1.00 95.81 188 GLY A C 1
ATOM 1498 O O . GLY A 1 188 ? 0.455 8.520 -11.171 1.00 95.81 188 GLY A O 1
ATOM 1499 N N . GLN A 1 189 ? -0.568 7.578 -12.935 1.00 97.69 189 GLN A N 1
ATOM 1500 C CA . GLN A 1 189 ? -0.650 6.237 -12.356 1.00 97.69 189 GLN A CA 1
ATOM 1501 C C . GLN A 1 189 ? 0.719 5.548 -12.239 1.00 97.69 189 GLN A C 1
ATOM 1503 O O . GLN A 1 189 ? 1.710 5.910 -12.882 1.00 97.69 189 GLN A O 1
ATOM 1508 N N . TYR A 1 190 ? 0.766 4.521 -11.397 1.00 98.38 190 TYR A N 1
ATOM 1509 C CA . TYR A 1 190 ? 1.958 3.744 -11.084 1.00 98.38 190 TYR A CA 1
ATOM 1510 C C . TYR A 1 190 ? 1.681 2.241 -11.125 1.00 98.38 190 TYR A C 1
ATOM 1512 O O . TYR A 1 190 ? 0.539 1.791 -11.044 1.00 98.38 190 TYR A O 1
ATOM 1520 N N . ILE A 1 191 ? 2.754 1.462 -11.214 1.00 98.31 191 ILE A N 1
ATOM 1521 C CA . ILE A 1 191 ? 2.756 0.010 -11.005 1.00 98.31 191 ILE A CA 1
ATOM 1522 C C . ILE A 1 191 ? 3.619 -0.327 -9.791 1.00 98.31 191 ILE A C 1
ATOM 1524 O O . ILE A 1 191 ? 4.532 0.426 -9.452 1.00 98.31 191 ILE A O 1
ATOM 1528 N N . SER A 1 192 ? 3.373 -1.467 -9.153 1.00 97.75 192 SER A N 1
ATOM 1529 C CA . SER A 1 192 ? 4.346 -2.064 -8.239 1.00 97.75 192 SER A CA 1
ATOM 1530 C C . SER A 1 192 ? 5.253 -3.016 -9.002 1.00 97.75 192 SER A C 1
ATOM 1532 O O . SER A 1 192 ? 4.764 -3.854 -9.756 1.00 97.75 192 SER A O 1
ATOM 1534 N N . VAL A 1 193 ? 6.558 -2.921 -8.761 1.00 97.38 193 VAL A N 1
ATOM 1535 C CA . VAL A 1 193 ? 7.556 -3.906 -9.186 1.00 97.38 193 VAL A CA 1
ATOM 1536 C C . VAL A 1 193 ? 7.989 -4.705 -7.970 1.00 97.38 193 VAL A C 1
ATOM 1538 O O . VAL A 1 193 ? 8.444 -4.125 -6.982 1.00 97.38 193 VAL A O 1
ATOM 1541 N N . ARG A 1 194 ? 7.842 -6.026 -8.050 1.00 95.50 194 ARG A N 1
ATOM 1542 C CA . ARG A 1 194 ? 8.253 -7.006 -7.050 1.00 95.50 194 ARG A CA 1
ATOM 1543 C C . ARG A 1 194 ? 9.385 -7.867 -7.594 1.00 95.50 194 ARG A C 1
ATOM 1545 O O . ARG A 1 194 ? 9.318 -8.362 -8.716 1.00 95.50 194 ARG A O 1
ATOM 1552 N N . MET A 1 195 ? 10.421 -8.053 -6.788 1.00 92.94 195 MET A N 1
ATOM 1553 C CA . MET A 1 195 ? 11.557 -8.906 -7.130 1.00 92.94 195 MET A CA 1
ATOM 1554 C C . MET A 1 195 ? 12.216 -9.466 -5.876 1.00 92.94 195 MET A C 1
ATOM 1556 O O . MET A 1 195 ? 12.101 -8.881 -4.794 1.00 92.94 195 MET A O 1
ATOM 1560 N N . ASP A 1 196 ? 12.928 -10.576 -6.034 1.00 88.88 196 ASP A N 1
ATOM 1561 C CA . ASP A 1 196 ? 13.821 -11.076 -4.999 1.00 88.88 196 ASP A CA 1
ATOM 1562 C C . ASP A 1 196 ? 14.995 -10.118 -4.821 1.00 88.88 196 ASP A C 1
ATOM 1564 O O . ASP A 1 196 ? 15.625 -9.678 -5.785 1.00 88.88 196 ASP A O 1
ATOM 1568 N N . VAL A 1 197 ? 15.272 -9.779 -3.565 1.00 83.06 197 VAL A N 1
ATOM 1569 C CA . VAL A 1 197 ? 16.395 -8.920 -3.203 1.00 83.06 197 VAL A CA 1
ATOM 1570 C C . VAL A 1 197 ? 17.490 -9.801 -2.607 1.00 83.06 197 VAL A C 1
ATOM 1572 O O . VAL A 1 197 ? 17.234 -10.493 -1.611 1.00 83.06 197 VAL A O 1
ATOM 1575 N N . PRO A 1 198 ? 18.715 -9.769 -3.161 1.00 78.94 198 PRO A N 1
ATOM 1576 C CA . PRO A 1 198 ? 19.845 -10.497 -2.600 1.00 78.94 198 PRO A CA 1
ATOM 1577 C C . PRO A 1 198 ? 20.038 -10.196 -1.107 1.00 78.94 198 PRO A C 1
ATOM 1579 O O . PRO A 1 198 ? 20.059 -9.042 -0.687 1.00 78.94 198 PRO A O 1
ATOM 1582 N N . GLY A 1 199 ? 20.169 -11.247 -0.296 1.00 78.88 199 GLY A N 1
ATOM 1583 C CA . GLY A 1 199 ? 20.438 -11.142 1.142 1.00 78.88 199 GLY A CA 1
ATOM 1584 C C . GLY A 1 199 ? 19.215 -10.962 2.051 1.00 78.88 199 GLY A C 1
ATOM 1585 O O . GLY A 1 199 ? 19.357 -11.162 3.253 1.00 78.88 199 GLY A O 1
ATOM 1586 N N . LEU A 1 200 ? 18.020 -10.655 1.523 1.00 80.19 200 LEU A N 1
ATOM 1587 C CA . LEU A 1 200 ? 16.807 -10.541 2.353 1.00 80.19 200 LEU A CA 1
ATOM 1588 C C . LEU A 1 200 ? 16.070 -11.870 2.557 1.00 80.19 200 LEU A C 1
ATOM 1590 O O . LEU A 1 200 ? 15.381 -12.033 3.558 1.00 80.19 200 LEU A O 1
ATOM 1594 N N . GLY A 1 201 ? 16.204 -12.821 1.628 1.00 83.12 201 GLY A N 1
ATOM 1595 C CA . GLY A 1 201 ? 15.515 -14.118 1.704 1.00 83.12 201 GLY A CA 1
ATOM 1596 C C . GLY A 1 201 ? 14.008 -14.063 1.408 1.00 83.12 201 GLY A C 1
ATOM 1597 O O . GLY A 1 201 ? 13.325 -15.074 1.534 1.00 83.12 201 GLY A O 1
ATOM 1598 N N . TYR A 1 202 ? 13.486 -12.903 1.001 1.00 84.75 202 TYR A N 1
ATOM 1599 C CA . TYR A 1 202 ? 12.115 -12.708 0.530 1.00 84.75 202 TYR A CA 1
ATOM 1600 C C . TYR A 1 202 ? 12.055 -11.589 -0.517 1.00 84.75 202 TYR A C 1
ATOM 1602 O O . TYR A 1 202 ? 12.886 -10.675 -0.533 1.00 84.75 202 TYR A O 1
ATOM 1610 N N . ALA A 1 203 ? 11.035 -11.636 -1.373 1.00 90.00 203 ALA A N 1
ATOM 1611 C CA . ALA A 1 203 ? 10.784 -10.604 -2.369 1.00 90.00 203 ALA A CA 1
ATOM 1612 C C . ALA A 1 203 ? 10.363 -9.269 -1.737 1.00 90.00 203 ALA A C 1
ATOM 1614 O O . ALA A 1 203 ? 9.695 -9.239 -0.705 1.00 90.00 203 ALA A O 1
ATOM 1615 N N . GLN A 1 204 ? 10.693 -8.162 -2.394 1.00 90.56 204 GLN A N 1
ATOM 1616 C CA . GLN A 1 204 ? 10.249 -6.817 -2.029 1.00 90.56 204 GLN A CA 1
ATOM 1617 C C . GLN A 1 204 ? 9.514 -6.171 -3.194 1.00 90.56 204 GLN A C 1
ATOM 1619 O O . GLN A 1 204 ? 9.941 -6.303 -4.338 1.00 90.56 204 GLN A O 1
ATOM 1624 N N . ALA A 1 205 ? 8.447 -5.431 -2.889 1.00 92.19 205 ALA A N 1
ATOM 1625 C CA . ALA A 1 205 ? 7.696 -4.647 -3.864 1.00 92.19 205 ALA A CA 1
ATOM 1626 C C . ALA A 1 205 ? 7.869 -3.136 -3.642 1.00 92.19 205 ALA A C 1
ATOM 1628 O O . ALA A 1 205 ? 7.843 -2.665 -2.501 1.00 92.19 205 ALA A O 1
ATOM 1629 N N . ARG A 1 206 ? 8.026 -2.356 -4.717 1.00 93.19 206 ARG A N 1
ATOM 1630 C CA . ARG A 1 206 ? 8.029 -0.881 -4.685 1.00 93.19 206 ARG A CA 1
ATOM 1631 C C . ARG A 1 206 ? 7.211 -0.307 -5.833 1.00 93.19 206 ARG A C 1
ATOM 1633 O O . ARG A 1 206 ? 7.215 -0.855 -6.931 1.00 93.19 206 ARG A O 1
ATOM 1640 N N . GLN A 1 207 ? 6.526 0.800 -5.566 1.00 95.44 207 GLN A N 1
ATOM 1641 C CA . GLN A 1 207 ? 5.744 1.528 -6.559 1.00 95.44 207 GLN A CA 1
ATOM 1642 C C . GLN A 1 207 ? 6.640 2.436 -7.406 1.00 95.44 207 GLN A C 1
ATOM 1644 O O . GLN A 1 207 ? 7.465 3.172 -6.866 1.00 95.44 207 GLN A O 1
ATOM 1649 N N . TYR A 1 208 ? 6.422 2.428 -8.719 1.00 97.81 208 TYR A N 1
ATOM 1650 C CA . TYR A 1 208 ? 7.060 3.326 -9.675 1.00 97.81 208 TYR A CA 1
ATOM 1651 C C . TYR A 1 208 ? 6.015 3.892 -10.635 1.00 97.81 208 TYR A C 1
ATOM 1653 O O . TYR A 1 208 ? 5.232 3.144 -11.228 1.00 97.81 208 TYR A O 1
ATOM 1661 N N . SER A 1 209 ? 6.008 5.215 -10.795 1.00 98.38 209 SER A N 1
ATOM 1662 C CA . SER A 1 209 ? 5.153 5.888 -11.773 1.00 98.38 209 SER A CA 1
ATOM 1663 C C . SER A 1 209 ? 5.472 5.416 -13.186 1.00 98.38 209 SER A C 1
ATOM 1665 O O . SER A 1 209 ? 6.639 5.257 -13.558 1.00 98.38 209 SER A O 1
ATOM 1667 N N . LEU A 1 210 ? 4.422 5.224 -13.981 1.00 98.44 210 LEU A N 1
ATOM 1668 C CA . LEU A 1 210 ? 4.556 4.935 -15.400 1.00 98.44 210 LEU A CA 1
ATOM 1669 C C . LEU A 1 210 ? 5.040 6.208 -16.096 1.00 98.44 210 LEU A C 1
ATOM 1671 O O . LEU A 1 210 ? 4.354 7.229 -16.097 1.00 98.44 210 LEU A O 1
ATOM 1675 N N . SER A 1 211 ? 6.258 6.169 -16.630 1.00 98.06 211 SER A N 1
ATOM 1676 C CA . SER A 1 211 ? 6.980 7.372 -17.054 1.00 98.06 211 SER A CA 1
ATOM 1677 C C . SER A 1 211 ? 6.859 7.682 -18.547 1.00 98.06 211 SER A C 1
ATOM 1679 O O . SER A 1 211 ? 7.540 8.585 -19.034 1.00 98.06 211 SER A O 1
ATOM 1681 N N . ASP A 1 212 ? 5.992 6.971 -19.274 1.00 97.25 212 ASP A N 1
ATOM 1682 C CA . ASP A 1 212 ? 5.716 7.149 -20.707 1.00 97.25 212 ASP A CA 1
ATOM 1683 C C . ASP A 1 212 ? 4.213 7.217 -21.004 1.00 97.25 212 ASP A C 1
ATOM 1685 O O . ASP A 1 212 ? 3.382 7.051 -20.114 1.00 97.25 212 ASP A O 1
ATOM 1689 N N . ARG A 1 213 ? 3.857 7.432 -22.272 1.00 95.81 213 ARG A N 1
ATOM 1690 C CA . ARG A 1 213 ? 2.486 7.268 -22.761 1.00 95.81 213 ARG A CA 1
ATOM 1691 C C . ARG A 1 213 ? 2.067 5.786 -22.748 1.00 95.81 213 ARG A C 1
ATOM 1693 O O . ARG A 1 213 ? 2.932 4.920 -22.916 1.00 95.81 213 ARG A O 1
ATOM 1700 N N . PRO A 1 214 ? 0.761 5.480 -22.638 1.00 96.44 214 PRO A N 1
ATOM 1701 C CA . PRO A 1 214 ? 0.259 4.116 -22.761 1.00 96.44 214 PRO A CA 1
ATOM 1702 C C . PRO A 1 214 ? 0.738 3.415 -24.031 1.00 96.44 214 PRO A C 1
ATOM 1704 O O . PRO A 1 214 ? 0.661 3.963 -25.133 1.00 96.44 214 PRO A O 1
ATOM 1707 N N . ASN A 1 215 ? 1.237 2.192 -23.864 1.00 96.50 215 ASN A N 1
ATOM 1708 C CA . ASN A 1 215 ? 1.688 1.332 -24.947 1.00 96.50 215 ASN A CA 1
ATOM 1709 C C . ASN A 1 215 ? 1.260 -0.116 -24.640 1.00 96.50 215 ASN A C 1
ATOM 1711 O O . ASN A 1 215 ? 1.660 -0.652 -23.606 1.00 96.50 215 ASN A O 1
ATOM 1715 N N . PRO A 1 216 ? 0.477 -0.770 -25.517 1.00 95.75 216 PRO A N 1
ATOM 1716 C CA . PRO A 1 216 ? -0.029 -2.120 -25.266 1.00 95.75 216 PRO A CA 1
ATOM 1717 C C . PRO A 1 216 ? 1.067 -3.196 -25.220 1.00 95.75 216 PRO A C 1
ATOM 1719 O O . PRO A 1 216 ? 0.816 -4.292 -24.732 1.00 95.75 216 PRO A O 1
ATOM 1722 N N . GLY A 1 217 ? 2.273 -2.914 -25.724 1.00 96.81 217 GLY A N 1
ATOM 1723 C CA . GLY A 1 217 ? 3.387 -3.864 -25.738 1.00 96.81 217 GLY A CA 1
ATOM 1724 C C . GLY A 1 217 ? 4.385 -3.705 -24.591 1.00 96.81 217 GLY A C 1
ATOM 1725 O O . GLY A 1 217 ? 5.173 -4.619 -24.360 1.00 96.81 217 GLY A O 1
ATOM 1726 N N . GLN A 1 218 ? 4.403 -2.566 -23.890 1.00 97.50 218 GLN A N 1
ATOM 1727 C CA . GLN A 1 218 ? 5.381 -2.324 -22.825 1.00 97.50 218 GLN A CA 1
ATOM 1728 C C . GLN A 1 218 ? 4.957 -1.226 -21.847 1.00 97.50 218 GLN A C 1
ATOM 1730 O O . GLN A 1 218 ? 4.307 -0.252 -22.221 1.00 97.50 218 GLN A O 1
ATOM 1735 N N . TYR A 1 219 ? 5.462 -1.318 -20.622 1.00 98.50 219 TYR A N 1
ATOM 1736 C CA . TYR A 1 219 ? 5.511 -0.199 -19.688 1.00 98.50 219 TYR A CA 1
ATOM 1737 C C . TYR A 1 219 ? 6.926 0.357 -19.573 1.00 98.50 219 TYR A C 1
ATOM 1739 O O . TYR A 1 219 ? 7.907 -0.342 -19.828 1.00 98.50 219 TYR A O 1
ATOM 1747 N N . ARG A 1 220 ? 7.035 1.625 -19.169 1.00 98.50 220 ARG A N 1
ATOM 1748 C CA . ARG A 1 220 ? 8.309 2.239 -18.794 1.00 98.50 220 ARG A CA 1
ATOM 1749 C C . ARG A 1 220 ? 8.209 2.809 -17.392 1.00 98.50 220 ARG A C 1
ATOM 1751 O O . ARG A 1 220 ? 7.239 3.489 -17.066 1.00 98.50 220 ARG A O 1
ATOM 1758 N N . ILE A 1 221 ? 9.237 2.544 -16.599 1.00 98.56 221 ILE A N 1
ATOM 1759 C CA . ILE A 1 221 ? 9.466 3.174 -15.299 1.00 98.56 221 ILE A CA 1
ATOM 1760 C C . ILE A 1 221 ? 10.836 3.841 -15.308 1.00 98.56 221 ILE A C 1
ATOM 1762 O O . ILE A 1 221 ? 11.724 3.419 -16.048 1.00 98.56 221 ILE A O 1
ATOM 1766 N N . SER A 1 222 ? 11.018 4.866 -14.483 1.00 98.12 222 SER A N 1
ATOM 1767 C CA . SER A 1 222 ? 12.306 5.541 -14.307 1.00 98.12 222 SER A CA 1
ATOM 1768 C C . SER A 1 222 ? 12.673 5.507 -12.831 1.00 98.12 222 SER A C 1
ATOM 1770 O O . SER A 1 222 ? 11.961 6.054 -11.992 1.00 98.12 222 SER A O 1
ATOM 1772 N N . VAL A 1 223 ? 13.750 4.795 -12.516 1.00 96.94 223 VAL A N 1
ATOM 1773 C CA . VAL A 1 223 ? 14.132 4.448 -11.149 1.00 96.94 223 VAL A CA 1
ATOM 1774 C C . VAL A 1 223 ? 15.358 5.252 -10.769 1.00 96.94 223 VAL A C 1
ATOM 1776 O O . VAL A 1 223 ? 16.395 5.160 -11.427 1.00 96.94 223 VAL A O 1
ATOM 1779 N N . LYS A 1 224 ? 15.228 6.024 -9.692 1.00 94.75 224 LYS A N 1
ATOM 1780 C CA . LYS A 1 224 ? 16.349 6.676 -9.030 1.00 94.75 224 LYS A CA 1
ATOM 1781 C C . LYS A 1 224 ? 17.003 5.700 -8.051 1.00 94.75 224 LYS A C 1
ATOM 1783 O O . LYS A 1 224 ? 16.303 5.059 -7.262 1.00 94.75 224 LYS A O 1
ATOM 1788 N N . ARG A 1 225 ? 18.328 5.588 -8.099 1.00 91.19 225 ARG A N 1
ATOM 1789 C CA . ARG A 1 225 ? 19.131 4.879 -7.104 1.00 91.19 225 ARG A CA 1
ATOM 1790 C C . ARG A 1 225 ? 19.027 5.615 -5.769 1.00 91.19 225 ARG A C 1
ATOM 1792 O O . ARG A 1 225 ? 19.226 6.822 -5.701 1.00 91.19 225 ARG A O 1
ATOM 1799 N N . GLU A 1 226 ? 18.695 4.884 -4.712 1.00 87.38 226 GLU A N 1
ATOM 1800 C CA . GLU A 1 226 ? 18.557 5.457 -3.372 1.00 87.38 226 GLU A CA 1
ATOM 1801 C C . GLU A 1 226 ? 19.660 4.900 -2.483 1.00 87.38 226 GLU A C 1
ATOM 1803 O O . GLU A 1 226 ? 19.530 3.802 -1.946 1.00 87.38 226 GLU A O 1
ATOM 1808 N N . ASP A 1 227 ? 20.746 5.651 -2.321 1.00 79.25 227 ASP A N 1
ATOM 1809 C CA . ASP A 1 227 ? 21.909 5.223 -1.529 1.00 79.25 227 ASP A CA 1
ATOM 1810 C C . ASP A 1 227 ? 21.625 5.175 -0.020 1.00 79.25 227 ASP A C 1
ATOM 1812 O O . ASP A 1 227 ? 22.433 4.676 0.759 1.00 79.25 227 ASP A O 1
ATOM 1816 N N . GLY A 1 228 ? 20.456 5.670 0.407 1.00 70.12 228 GLY A N 1
ATOM 1817 C CA . GLY A 1 228 ? 20.018 5.619 1.800 1.00 70.12 228 GLY A CA 1
ATOM 1818 C C . GLY A 1 228 ? 20.690 6.645 2.707 1.00 70.12 228 GLY A C 1
ATOM 1819 O O . GLY A 1 228 ? 20.546 6.556 3.924 1.00 70.12 228 GLY A O 1
ATOM 1820 N N . PHE A 1 229 ? 21.426 7.598 2.132 1.00 62.25 229 PHE A N 1
ATOM 1821 C CA . PHE A 1 229 ? 22.098 8.660 2.869 1.00 62.25 229 PHE A CA 1
ATOM 1822 C C . PHE A 1 229 ? 21.102 9.759 3.269 1.00 62.25 229 PHE A C 1
ATOM 1824 O O . PHE A 1 229 ? 20.527 10.435 2.414 1.00 62.25 229 PHE A O 1
ATOM 1831 N N . ASP A 1 230 ? 20.904 9.965 4.574 1.00 63.31 230 ASP A N 1
ATOM 1832 C CA . ASP A 1 230 ? 20.095 11.071 5.093 1.00 63.31 230 ASP A CA 1
ATOM 1833 C C . ASP A 1 230 ? 20.982 12.308 5.298 1.00 63.31 230 ASP A C 1
ATOM 1835 O O . ASP A 1 230 ? 21.694 12.433 6.293 1.00 63.31 230 ASP A O 1
ATOM 1839 N N . VAL A 1 231 ? 20.914 13.260 4.364 1.00 59.31 231 VAL A N 1
ATOM 1840 C CA . VAL A 1 231 ? 21.714 14.500 4.403 1.00 59.31 231 VAL A CA 1
ATOM 1841 C C . VAL A 1 231 ? 21.426 15.351 5.648 1.00 59.31 231 VAL A C 1
ATOM 1843 O O . VAL A 1 231 ? 22.267 16.147 6.060 1.00 59.31 231 VAL A O 1
ATOM 1846 N N . LYS A 1 232 ? 20.246 15.193 6.269 1.00 60.66 232 LYS A N 1
ATOM 1847 C CA . LYS A 1 232 ? 19.882 15.891 7.514 1.00 60.66 232 LYS A CA 1
ATOM 1848 C C . LYS A 1 232 ? 20.417 15.177 8.756 1.00 60.66 232 LYS A C 1
ATOM 1850 O O . LYS A 1 232 ? 20.472 15.786 9.821 1.00 60.66 232 LYS A O 1
ATOM 1855 N N . ARG A 1 233 ? 20.799 13.902 8.634 1.00 59.56 233 ARG A N 1
ATOM 1856 C CA . ARG A 1 233 ? 21.351 13.067 9.709 1.00 59.56 233 ARG A CA 1
ATOM 1857 C C . ARG A 1 233 ? 22.553 12.258 9.197 1.00 59.56 233 ARG A C 1
ATOM 1859 O O . ARG A 1 233 ? 22.482 11.033 9.143 1.00 59.56 233 ARG A O 1
ATOM 1866 N N . PRO A 1 234 ? 23.675 12.925 8.870 1.00 60.19 234 PRO A N 1
ATOM 1867 C CA . PRO A 1 234 ? 24.840 12.286 8.253 1.00 60.19 234 PRO A CA 1
ATOM 1868 C C . PRO A 1 234 ? 25.542 11.255 9.153 1.00 60.19 234 PRO A C 1
ATOM 1870 O O . PRO A 1 234 ? 26.386 10.506 8.675 1.00 60.19 234 PRO A O 1
ATOM 1873 N N . SER A 1 235 ? 25.220 11.219 10.452 1.00 61.34 235 SER A N 1
ATOM 1874 C CA . SER A 1 235 ? 25.727 10.235 11.413 1.00 61.34 235 SER A CA 1
ATOM 1875 C C . SER A 1 235 ? 24.901 8.947 11.494 1.00 61.34 235 SER A C 1
ATOM 1877 O O . SER A 1 235 ? 25.334 8.015 12.171 1.00 61.34 235 SER A O 1
ATOM 1879 N N . MET A 1 236 ? 23.723 8.874 10.858 1.00 59.59 236 MET A N 1
ATOM 1880 C CA . MET A 1 236 ? 22.972 7.619 10.779 1.00 59.59 236 MET A CA 1
ATOM 1881 C C . MET A 1 236 ? 23.553 6.713 9.698 1.00 59.59 236 MET A C 1
ATOM 1883 O O . MET A 1 236 ? 23.946 7.171 8.626 1.00 59.59 236 MET A O 1
ATOM 1887 N N . GLU A 1 237 ? 23.575 5.414 9.986 1.00 60.09 237 GLU A N 1
ATOM 1888 C CA . GLU A 1 237 ? 23.953 4.391 9.018 1.00 60.09 237 GLU A CA 1
ATOM 1889 C C . GLU A 1 237 ? 23.060 4.489 7.770 1.00 60.09 237 GLU A C 1
ATOM 1891 O O . GLU A 1 237 ? 21.833 4.572 7.869 1.00 60.09 237 GLU A O 1
ATOM 1896 N N . ALA A 1 238 ? 23.681 4.514 6.589 1.00 63.28 238 ALA A N 1
ATOM 1897 C CA . ALA A 1 238 ? 22.951 4.586 5.333 1.00 63.28 238 ALA A CA 1
ATOM 1898 C C . ALA A 1 238 ? 22.183 3.278 5.094 1.00 63.28 238 ALA A C 1
ATOM 1900 O O . ALA A 1 238 ? 22.725 2.178 5.224 1.00 63.28 238 ALA A O 1
ATOM 1901 N N . HIS A 1 239 ? 20.913 3.395 4.716 1.00 63.59 239 HIS A N 1
ATOM 1902 C CA . HIS A 1 239 ? 20.056 2.243 4.439 1.00 63.59 239 HIS A CA 1
ATOM 1903 C C . HIS A 1 239 ? 19.580 2.288 2.989 1.00 63.59 239 HIS A C 1
ATOM 1905 O O . HIS A 1 239 ? 18.524 2.867 2.710 1.00 63.59 239 HIS A O 1
ATOM 1911 N N . PRO A 1 240 ? 20.367 1.733 2.050 1.00 72.69 240 PRO A N 1
ATOM 1912 C CA . PRO A 1 240 ? 20.070 1.840 0.633 1.00 72.69 240 PRO A CA 1
ATOM 1913 C C . PRO A 1 240 ? 18.723 1.196 0.296 1.00 72.69 240 PRO A C 1
ATOM 1915 O O . PRO A 1 240 ? 18.323 0.173 0.859 1.00 72.69 240 PRO A O 1
ATOM 1918 N N . GLY A 1 241 ? 18.005 1.798 -0.651 1.00 79.69 241 GLY A N 1
ATOM 1919 C CA . GLY A 1 241 ? 16.754 1.258 -1.160 1.00 79.69 241 GLY A CA 1
ATOM 1920 C C . GLY A 1 241 ? 16.997 -0.079 -1.855 1.00 79.69 241 GLY A C 1
ATOM 1921 O O . GLY A 1 241 ? 17.605 -0.123 -2.920 1.00 79.69 241 GLY A O 1
ATOM 1922 N N . PHE A 1 242 ? 16.500 -1.168 -1.272 1.00 84.19 242 PHE A N 1
ATOM 1923 C CA . PHE A 1 242 ? 16.760 -2.523 -1.764 1.00 84.19 242 PHE A CA 1
ATOM 1924 C C . PHE A 1 242 ? 16.424 -2.720 -3.248 1.00 84.19 242 PHE A C 1
ATOM 1926 O O . PHE A 1 242 ? 17.277 -3.139 -4.028 1.00 84.19 242 PHE A O 1
ATOM 1933 N N . VAL A 1 243 ? 15.195 -2.384 -3.653 1.00 88.62 243 VAL A N 1
ATOM 1934 C CA . VAL A 1 243 ? 14.722 -2.602 -5.032 1.00 88.62 243 VAL A CA 1
ATOM 1935 C C . VAL A 1 243 ? 15.383 -1.633 -6.014 1.00 88.62 243 VAL A C 1
ATOM 1937 O O . VAL A 1 243 ? 15.789 -2.051 -7.093 1.00 88.62 243 VAL A O 1
ATOM 1940 N N . SER A 1 244 ? 15.546 -0.356 -5.646 1.00 90.56 244 SER A N 1
ATOM 1941 C CA . SER A 1 244 ? 16.156 0.632 -6.544 1.00 90.56 244 SER A CA 1
ATOM 1942 C C . SER A 1 244 ? 17.626 0.334 -6.821 1.00 90.56 244 SER A C 1
ATOM 1944 O O . SER A 1 244 ? 18.032 0.390 -7.979 1.00 90.56 244 SER A O 1
ATOM 1946 N N . ASN A 1 245 ? 18.406 -0.032 -5.798 1.00 89.06 245 ASN A N 1
ATOM 1947 C CA . ASN A 1 245 ? 19.803 -0.427 -5.989 1.00 89.06 245 ASN A CA 1
ATOM 1948 C C . ASN A 1 245 ? 19.901 -1.752 -6.750 1.00 89.06 245 ASN A C 1
ATOM 1950 O O . ASN A 1 245 ? 20.664 -1.824 -7.701 1.00 89.06 245 ASN A O 1
ATOM 1954 N N . SER A 1 246 ? 19.057 -2.747 -6.444 1.00 89.19 246 SER A N 1
ATOM 1955 C CA . SER A 1 246 ? 19.063 -4.022 -7.184 1.00 89.19 246 SER A CA 1
ATOM 1956 C C . SER A 1 246 ? 18.804 -3.824 -8.683 1.00 89.19 246 SER A C 1
ATOM 1958 O O . SER A 1 246 ? 19.525 -4.371 -9.514 1.00 89.19 246 SER A O 1
ATOM 1960 N N . LEU A 1 247 ? 17.809 -3.006 -9.048 1.00 91.31 247 LEU A N 1
ATOM 1961 C CA . LEU A 1 247 ? 17.525 -2.674 -10.449 1.00 91.31 247 LEU A CA 1
ATOM 1962 C C . LEU A 1 247 ? 18.678 -1.897 -11.100 1.00 91.31 247 LEU A C 1
ATOM 1964 O O . LEU A 1 247 ? 19.057 -2.187 -12.237 1.00 91.31 247 LEU A O 1
ATOM 1968 N N . TYR A 1 248 ? 19.240 -0.918 -10.389 1.00 88.88 248 TYR A N 1
ATOM 1969 C CA . TYR A 1 248 ? 20.356 -0.109 -10.878 1.00 88.88 248 TYR A CA 1
ATOM 1970 C C . TYR A 1 248 ? 21.620 -0.950 -11.118 1.00 88.88 248 TYR A C 1
ATOM 1972 O O . TYR A 1 248 ? 22.265 -0.822 -12.163 1.00 88.88 248 TYR A O 1
ATOM 1980 N N . ASP A 1 249 ? 21.950 -1.848 -10.193 1.00 87.00 249 ASP A N 1
ATOM 1981 C CA . ASP A 1 249 ? 23.106 -2.737 -10.286 1.00 87.00 249 ASP A CA 1
ATOM 1982 C C . ASP A 1 249 ? 22.953 -3.698 -11.468 1.00 87.00 249 ASP A C 1
ATOM 1984 O O . ASP A 1 249 ? 23.871 -3.812 -12.282 1.00 87.00 249 ASP A O 1
ATOM 1988 N N . MET A 1 250 ? 21.767 -4.301 -11.643 1.00 85.69 250 MET A N 1
ATOM 1989 C CA . MET A 1 250 ? 21.451 -5.131 -12.815 1.00 85.69 250 MET A CA 1
ATOM 1990 C C . MET A 1 250 ? 21.661 -4.371 -14.128 1.00 85.69 250 MET A C 1
ATOM 1992 O O . MET A 1 250 ? 22.220 -4.923 -15.078 1.00 85.69 250 MET A O 1
ATOM 1996 N N . ALA A 1 251 ? 21.226 -3.109 -14.197 1.00 84.56 251 ALA A N 1
ATOM 1997 C CA . ALA A 1 251 ? 21.411 -2.283 -15.386 1.00 84.56 251 ALA A CA 1
ATOM 1998 C C . ALA A 1 251 ? 22.893 -1.978 -15.644 1.00 84.56 251 ALA A C 1
ATOM 2000 O O . ALA A 1 251 ? 23.345 -2.072 -16.784 1.00 84.56 251 ALA A O 1
ATOM 2001 N N . THR A 1 252 ? 23.651 -1.669 -14.591 1.00 80.75 252 THR A N 1
ATOM 2002 C CA . THR A 1 252 ? 25.068 -1.282 -14.675 1.00 80.75 252 THR A CA 1
ATOM 2003 C C . THR A 1 252 ? 25.955 -2.433 -15.144 1.00 80.75 252 THR A C 1
ATOM 2005 O O . THR A 1 252 ? 26.844 -2.229 -15.967 1.00 80.75 252 THR A O 1
ATOM 2008 N N . VAL A 1 253 ? 25.703 -3.655 -14.668 1.00 82.12 253 VAL A N 1
ATOM 2009 C CA . VAL A 1 253 ? 26.496 -4.839 -15.047 1.00 82.12 253 VAL A CA 1
ATOM 2010 C C . VAL A 1 253 ? 26.001 -5.517 -16.332 1.00 82.12 253 VAL A C 1
ATOM 2012 O O . VAL A 1 253 ? 26.493 -6.583 -16.694 1.00 82.12 253 VAL A O 1
ATOM 2015 N N . GLY A 1 254 ? 25.010 -4.933 -17.018 1.00 78.88 254 GLY A N 1
ATOM 2016 C CA . GLY A 1 254 ? 24.428 -5.488 -18.245 1.00 78.88 254 GLY A CA 1
ATOM 2017 C C . GLY A 1 254 ? 23.560 -6.737 -18.038 1.00 78.88 254 GLY A C 1
ATOM 2018 O O . GLY A 1 254 ? 23.165 -7.367 -19.014 1.00 78.88 254 GLY A O 1
ATOM 2019 N N . ALA A 1 255 ? 23.231 -7.087 -16.791 1.00 80.06 255 ALA A N 1
ATOM 2020 C CA . ALA A 1 255 ? 22.398 -8.243 -16.444 1.00 80.06 255 ALA A CA 1
ATOM 2021 C C . ALA A 1 255 ? 20.890 -7.934 -16.428 1.00 80.06 255 ALA A C 1
ATOM 2023 O O . ALA A 1 255 ? 20.080 -8.832 -16.217 1.00 80.06 255 ALA A O 1
ATOM 2024 N N . ALA A 1 256 ? 20.493 -6.674 -16.637 1.00 79.56 256 ALA A N 1
ATOM 2025 C CA . ALA A 1 256 ? 19.085 -6.289 -16.664 1.00 79.56 256 ALA A CA 1
ATOM 2026 C C . ALA A 1 256 ? 18.346 -6.859 -17.880 1.00 79.56 256 ALA A C 1
ATOM 2028 O O . ALA A 1 256 ? 17.207 -7.291 -17.748 1.00 79.56 256 ALA A O 1
ATOM 2029 N N . ALA A 1 257 ? 18.968 -6.878 -19.063 1.00 86.31 257 ALA A N 1
ATOM 2030 C CA . ALA A 1 257 ? 18.305 -7.355 -20.272 1.00 86.31 257 ALA A CA 1
ATOM 2031 C C . ALA A 1 257 ? 17.947 -8.844 -20.140 1.00 86.31 257 ALA A C 1
ATOM 2033 O O . ALA A 1 257 ? 18.815 -9.695 -19.963 1.00 86.31 257 ALA A O 1
ATOM 2034 N N . GLY A 1 258 ? 16.656 -9.161 -20.232 1.00 88.25 258 GLY A N 1
ATOM 2035 C CA . GLY A 1 258 ? 16.161 -10.529 -20.074 1.00 88.25 258 GLY A CA 1
ATOM 2036 C C . GLY A 1 258 ? 15.769 -10.916 -18.647 1.00 88.25 258 GLY A C 1
ATOM 2037 O O . GLY A 1 258 ? 15.048 -11.903 -18.496 1.00 88.25 258 GLY A O 1
ATOM 2038 N N . ALA A 1 259 ? 16.161 -10.142 -17.628 1.00 93.38 259 ALA A N 1
ATOM 2039 C CA . ALA A 1 259 ? 15.768 -10.398 -16.246 1.00 93.38 259 ALA A CA 1
ATOM 2040 C C . ALA A 1 259 ? 14.246 -10.294 -16.079 1.00 93.38 259 ALA A C 1
ATOM 2042 O O . ALA A 1 259 ? 13.592 -9.456 -16.711 1.00 93.38 259 ALA A O 1
ATOM 2043 N N . ILE A 1 260 ? 13.690 -11.159 -15.229 1.00 95.69 260 ILE A N 1
ATOM 2044 C CA . ILE A 1 260 ? 12.258 -11.210 -14.942 1.00 95.69 260 ILE A CA 1
ATOM 2045 C C . ILE A 1 260 ? 11.973 -10.504 -13.620 1.00 95.69 260 ILE A C 1
ATOM 2047 O O . ILE A 1 260 ? 12.637 -10.750 -12.615 1.00 95.69 260 ILE A O 1
ATOM 2051 N N . VAL A 1 261 ? 10.960 -9.646 -13.634 1.00 96.75 261 VAL A N 1
ATOM 2052 C CA . VAL A 1 261 ? 10.382 -9.006 -12.453 1.00 96.75 261 VAL A CA 1
ATOM 2053 C C . VAL A 1 261 ? 8.876 -9.221 -12.445 1.00 96.75 261 VAL A C 1
ATOM 2055 O O . VAL A 1 261 ? 8.251 -9.389 -13.491 1.00 96.75 261 VAL A O 1
ATOM 2058 N N . GLN A 1 262 ? 8.282 -9.182 -11.262 1.00 97.94 262 GLN A N 1
ATOM 2059 C CA . GLN A 1 262 ? 6.840 -9.267 -11.091 1.00 97.94 262 GLN A CA 1
ATOM 2060 C C . GLN A 1 262 ? 6.229 -7.871 -11.052 1.00 97.94 262 GLN A C 1
ATOM 2062 O O . GLN A 1 262 ? 6.754 -6.974 -10.399 1.00 97.94 262 GLN A O 1
ATOM 2067 N N . VAL A 1 263 ? 5.106 -7.677 -11.735 1.00 98.19 263 VAL A N 1
ATOM 2068 C CA . VAL A 1 263 ? 4.443 -6.376 -11.866 1.00 98.19 263 VAL A CA 1
ATOM 2069 C C . VAL A 1 263 ? 2.968 -6.485 -11.478 1.00 98.19 263 VAL A C 1
ATOM 2071 O O . VAL A 1 263 ? 2.320 -7.500 -11.752 1.00 98.19 263 VAL A O 1
ATOM 2074 N N . SER A 1 264 ? 2.440 -5.452 -10.817 1.00 97.75 264 SER A N 1
ATOM 2075 C CA . SER A 1 264 ? 1.004 -5.306 -10.537 1.00 97.75 264 SER A CA 1
ATOM 2076 C C . SER A 1 264 ? 0.279 -4.581 -11.672 1.00 97.75 264 SER A C 1
ATOM 2078 O O . SER A 1 264 ? 0.887 -3.809 -12.413 1.00 97.75 264 SER A O 1
ATOM 2080 N N . HIS A 1 265 ? -1.045 -4.719 -11.734 1.00 97.56 265 HIS A N 1
ATOM 2081 C CA . HIS A 1 265 ? -1.876 -3.845 -12.565 1.00 97.56 265 HIS A CA 1
ATOM 2082 C C . HIS A 1 265 ? -1.623 -2.355 -12.229 1.00 97.56 265 HIS A C 1
ATOM 2084 O O . HIS A 1 265 ? -1.377 -2.049 -11.053 1.00 97.56 265 HIS A O 1
ATOM 2090 N N . PRO A 1 266 ? -1.702 -1.422 -13.205 1.00 97.19 266 PRO A N 1
ATOM 2091 C CA . PRO A 1 266 ? -1.676 0.015 -12.938 1.00 97.19 266 PRO A CA 1
ATOM 2092 C C . PRO A 1 266 ? -2.702 0.456 -11.883 1.00 97.19 266 PRO A C 1
ATOM 2094 O O . PRO A 1 266 ? -3.846 -0.018 -11.863 1.00 97.19 266 PRO A O 1
ATOM 2097 N N . ARG A 1 267 ? -2.278 1.362 -10.998 1.00 96.88 267 ARG A N 1
ATOM 2098 C CA . ARG A 1 267 ? -3.051 1.930 -9.883 1.00 96.88 267 ARG A CA 1
ATOM 2099 C C . ARG A 1 267 ? -2.748 3.412 -9.701 1.00 96.88 267 ARG A C 1
ATOM 2101 O O . ARG A 1 267 ? -1.803 3.945 -10.275 1.00 96.88 267 ARG A O 1
ATOM 2108 N N . GLY A 1 268 ? -3.539 4.057 -8.854 1.00 95.50 268 GLY A N 1
ATOM 2109 C CA . GLY A 1 268 ? -3.397 5.458 -8.495 1.00 95.50 268 GLY A CA 1
ATOM 2110 C C . GLY A 1 268 ? -4.574 6.287 -8.989 1.00 95.50 268 GLY A C 1
ATOM 2111 O O . GLY A 1 268 ? -5.117 6.052 -10.071 1.00 95.50 268 GLY A O 1
ATOM 2112 N N . ASP A 1 269 ? -4.936 7.257 -8.164 1.00 93.25 269 ASP A N 1
ATOM 2113 C CA . ASP A 1 269 ? -5.978 8.265 -8.360 1.00 93.25 269 ASP A CA 1
ATOM 2114 C C . ASP A 1 269 ? -5.405 9.646 -8.725 1.00 93.25 269 ASP A C 1
ATOM 2116 O O . ASP A 1 269 ? -6.145 10.562 -9.072 1.00 93.25 269 ASP A O 1
ATOM 2120 N N . PHE A 1 270 ? -4.080 9.800 -8.684 1.00 94.00 270 PHE A N 1
ATOM 2121 C CA . PHE A 1 270 ? -3.397 11.023 -9.082 1.00 94.00 270 PHE A CA 1
ATOM 2122 C C . PHE A 1 270 ? -3.171 11.055 -10.595 1.00 94.00 270 PHE A C 1
ATOM 2124 O O . PHE A 1 270 ? -2.201 10.495 -11.103 1.00 94.00 270 PHE A O 1
ATOM 2131 N N . PHE A 1 271 ? -4.065 11.715 -11.322 1.00 93.25 271 PHE A N 1
ATOM 2132 C CA . PHE A 1 271 ? -3.931 11.980 -12.752 1.00 93.25 271 PHE A CA 1
ATOM 2133 C C . PHE A 1 271 ? -4.755 13.209 -13.144 1.00 93.25 271 PHE A C 1
ATOM 2135 O O . PHE A 1 271 ? -5.643 13.648 -12.412 1.00 93.25 271 PHE A O 1
ATOM 2142 N N . LEU A 1 272 ? -4.452 13.788 -14.306 1.00 88.75 272 LEU A N 1
ATOM 2143 C CA . LEU A 1 272 ? -5.246 14.895 -14.837 1.00 88.75 272 LEU A CA 1
ATOM 2144 C C . LEU A 1 272 ? -6.657 14.402 -15.209 1.00 88.75 272 LEU A C 1
ATOM 2146 O O . LEU A 1 272 ? -6.763 13.383 -15.897 1.00 88.75 272 LEU A O 1
ATOM 2150 N N . PRO A 1 273 ? -7.729 15.111 -14.808 1.00 81.62 273 PRO A N 1
ATOM 2151 C CA . PRO A 1 273 ? -9.079 14.799 -15.261 1.00 81.62 273 PRO A CA 1
ATOM 2152 C C . PRO A 1 273 ? -9.163 14.832 -16.788 1.00 81.62 273 PRO A C 1
ATOM 2154 O O . PRO A 1 273 ? -8.504 15.648 -17.436 1.00 81.62 273 PRO A O 1
ATOM 2157 N N . SER A 1 274 ? -9.988 13.961 -17.367 1.00 76.06 274 SER A N 1
ATOM 2158 C CA . SER A 1 274 ? -10.352 14.086 -18.779 1.00 76.06 274 SER A CA 1
ATOM 2159 C C . SER A 1 274 ? -11.068 15.424 -18.990 1.00 76.06 274 SER A C 1
ATOM 2161 O O . SER A 1 274 ? -11.949 15.768 -18.201 1.00 76.06 274 SER A O 1
ATOM 2163 N N . ALA A 1 275 ? -10.626 16.181 -19.997 1.00 55.81 275 ALA A N 1
ATOM 2164 C CA . ALA A 1 275 ? -11.220 17.461 -20.384 1.00 55.81 275 ALA A CA 1
ATOM 2165 C C . ALA A 1 275 ? -12.643 17.297 -20.933 1.00 55.81 275 ALA A C 1
ATOM 2167 O O . ALA A 1 275 ? -12.922 16.227 -21.526 1.00 55.81 275 ALA A O 1
#

Radius of gyration: 20.67 Å; chains: 1; bounding box: 56×32×58 Å

Foldseek 3Di:
DDPQQFDPVLLVLLVVCLVVCLVCLQQLLLQLCVVLCVVVVVCCQQDPPVVNVPCNVSCVVSVVLSVCSVCVVPCVVCVVVLQFVLLSCQLSLPDLVVLVSSLVSSLVSCCVRCPPVCDPSSSVSSSSSSVNSSVVSNVVNVVVCVVLPPFSDWFKWAQADKDDPDPFKIKTKTFGPVQFWADFDFQPWWKWKWDDFPPPPHIYIDIFGQPDGDDRGITMGMAGWAQQQDPVCNPDDRDTDRVRVVCVVCVVVVNRRGDMIIMGRIGDPDHDDDD

Secondary structure (DSSP, 8-state):
--SSPPPHHHHHHHHHHHHHHHHTHHHHHHHHHHHHHHH-GGGGGTS-HHHHHSTHHHHHHHHHHHHHHHTTT-GGGGHHHHHHHHHHHHHTT--HHHHHHHHHHHHHHHHHHHGGGS-HHHHHHHHHHHHHHHHHHHHHHHHHHHTTTT--S-EEEEEEEEEE-SSSEEEEEEEETT-PPPPP--TT-EEEEEEE-TTTSSEEEEEEEB-S---TT-EEEEEE------TT-TTSPP---HHHHHHHHHHHTT--TT-EEEEPPPB-S-SPPP-